Protein AF-A0AAV3JCA4-F1 (afdb_monomer)

Mean predicted aligned error: 8.43 Å

Sequence (257 aa):
MQAFAEGKIGINVGASAFLQAHPIVLEKFISKGPVFFEVLRYFLTLIEPQKVKETIDSFGNKLLYKIIIYEYGIYKQTEDERRSLRNTTSFLDLKLNAYWSSLSPKRICSFISYCLKEAKDPEFASQFLTVLPPEAVSDLRNLAGLNIEEEKELYLSLKDGIYELPIQSPGIYRHILKLFEDDPEIFLILSTMEELVLRKQQIIESSHVILEKYKSGKLNHQSLFGDLSILEPEITMEILGIFEEKGILGRSEKKPH

Structure (mmCIF, N/CA/C/O backbone):
data_AF-A0AAV3JCA4-F1
#
_entry.id   AF-A0AAV3JCA4-F1
#
loop_
_atom_site.group_PDB
_atom_site.id
_atom_site.type_symbol
_atom_site.label_atom_id
_atom_site.label_alt_id
_atom_site.label_comp_id
_atom_site.label_asym_id
_atom_site.label_entity_id
_atom_site.label_seq_id
_atom_site.pdbx_PDB_ins_code
_atom_site.Cartn_x
_atom_site.Cartn_y
_atom_site.Cartn_z
_atom_site.occupancy
_atom_site.B_iso_or_equiv
_atom_site.auth_seq_id
_atom_site.auth_comp_id
_atom_site.auth_asym_id
_atom_site.auth_atom_id
_atom_site.pdbx_PDB_model_num
ATOM 1 N N . MET A 1 1 ? -24.609 -7.627 17.368 1.00 76.31 1 MET A N 1
ATOM 2 C CA . MET A 1 1 ? -23.287 -7.307 17.958 1.00 76.31 1 MET A CA 1
ATOM 3 C C . MET A 1 1 ? -23.320 -7.054 19.462 1.00 76.31 1 MET A C 1
ATOM 5 O O . MET A 1 1 ? -22.568 -7.708 20.162 1.00 76.31 1 MET A O 1
ATOM 9 N N . GLN A 1 2 ? -24.183 -6.184 20.003 1.00 77.50 2 GLN A N 1
ATOM 10 C CA . GLN A 1 2 ? -24.220 -5.942 21.460 1.00 77.50 2 GLN A CA 1
ATOM 11 C C . GLN A 1 2 ? -24.518 -7.206 22.284 1.00 77.50 2 GLN A C 1
ATOM 13 O O . GLN A 1 2 ? -23.785 -7.512 23.213 1.00 77.50 2 GLN A O 1
ATOM 18 N N . ALA A 1 3 ? -25.491 -8.015 21.857 1.00 75.75 3 ALA A N 1
ATOM 19 C CA . ALA A 1 3 ? -25.748 -9.314 22.474 1.00 75.75 3 ALA A CA 1
ATOM 20 C C . ALA A 1 3 ? -24.545 -10.281 22.399 1.00 75.75 3 ALA A C 1
ATOM 22 O O . ALA A 1 3 ? -24.417 -11.140 23.258 1.00 75.75 3 ALA A O 1
ATOM 23 N N . PHE A 1 4 ? -23.657 -10.154 21.400 1.00 81.19 4 PHE A N 1
ATOM 24 C CA . PHE A 1 4 ? -22.445 -10.980 21.309 1.00 81.19 4 PHE A CA 1
ATOM 25 C C . PHE A 1 4 ? -21.399 -10.516 22.325 1.00 81.19 4 PHE A C 1
ATOM 27 O O . PHE A 1 4 ? -20.863 -11.336 23.058 1.00 81.19 4 PHE A O 1
ATOM 34 N N . ALA A 1 5 ? -21.179 -9.201 22.425 1.00 76.31 5 ALA A N 1
ATOM 35 C CA . ALA A 1 5 ? -20.295 -8.615 23.434 1.00 76.31 5 ALA A CA 1
ATOM 36 C C . ALA A 1 5 ? -20.742 -8.945 24.873 1.00 76.31 5 ALA A C 1
ATOM 38 O O . ALA A 1 5 ? -19.918 -9.058 25.770 1.00 76.31 5 ALA A O 1
ATOM 39 N N . GLU A 1 6 ? -22.047 -9.137 25.082 1.00 81.62 6 GLU A N 1
ATOM 40 C CA . GLU A 1 6 ? -22.642 -9.559 26.355 1.00 81.62 6 GLU A CA 1
ATOM 41 C C . GLU A 1 6 ? -22.690 -11.095 26.536 1.00 81.62 6 GLU A C 1
ATOM 43 O O . GLU A 1 6 ? -23.268 -11.571 27.511 1.00 81.62 6 GLU A O 1
ATOM 48 N N . GLY A 1 7 ? -22.141 -11.884 25.602 1.00 79.50 7 GLY A N 1
ATOM 49 C CA . GLY A 1 7 ? -22.096 -13.354 25.674 1.00 79.50 7 GLY A CA 1
ATOM 50 C C . GLY A 1 7 ? -23.432 -14.070 25.431 1.00 79.50 7 GLY A C 1
ATOM 51 O O . GLY A 1 7 ? -23.559 -15.257 25.714 1.00 79.50 7 GLY A O 1
ATOM 52 N N . LYS A 1 8 ? -24.446 -13.369 24.911 1.00 78.19 8 LYS A N 1
ATOM 53 C CA . LYS A 1 8 ? -25.827 -13.866 24.748 1.00 78.19 8 LYS A CA 1
ATOM 54 C C . LYS A 1 8 ? -26.103 -14.539 23.400 1.00 78.19 8 LYS A C 1
ATOM 56 O O . LYS A 1 8 ? -27.147 -15.164 23.245 1.00 78.19 8 LYS A O 1
ATOM 61 N N . ILE A 1 9 ? -25.219 -14.391 22.412 1.00 86.06 9 ILE A N 1
ATOM 62 C CA . ILE A 1 9 ? -25.340 -15.029 21.088 1.00 86.06 9 ILE A CA 1
ATOM 63 C C . ILE A 1 9 ? -24.005 -15.630 20.645 1.00 86.06 9 ILE A C 1
ATOM 65 O O . ILE A 1 9 ? -22.944 -15.167 21.055 1.00 86.06 9 ILE A O 1
ATOM 69 N N . GLY A 1 10 ? -24.066 -16.643 19.777 1.00 84.31 10 GLY A N 1
ATOM 70 C CA . GLY A 1 10 ? -22.884 -17.309 19.227 1.00 84.31 10 GLY A CA 1
ATOM 71 C C . GLY A 1 10 ? -22.145 -16.501 18.151 1.00 84.31 10 GLY A C 1
ATOM 72 O O . GLY A 1 10 ? -22.682 -15.554 17.570 1.00 84.31 10 GLY A O 1
ATOM 73 N N . ILE A 1 11 ? -20.917 -16.934 17.850 1.00 85.00 11 ILE A N 1
ATOM 74 C CA . ILE A 1 11 ? -19.974 -16.270 16.929 1.00 85.00 11 ILE A CA 1
ATOM 75 C C . ILE A 1 11 ? -20.577 -16.054 15.536 1.00 85.00 11 ILE A C 1
ATOM 77 O O . ILE A 1 11 ? -20.494 -14.948 15.015 1.00 85.00 11 ILE A O 1
ATOM 81 N N . ASN A 1 12 ? -21.256 -17.055 14.965 1.00 83.62 12 ASN A N 1
ATOM 82 C CA . ASN A 1 12 ? -21.843 -16.953 13.620 1.00 83.62 12 ASN A CA 1
ATOM 83 C C . ASN A 1 12 ? -22.888 -15.829 13.514 1.00 83.62 12 ASN A C 1
ATOM 85 O O . ASN A 1 12 ? -22.907 -15.078 12.539 1.00 83.62 12 ASN A O 1
ATOM 89 N N . VAL A 1 13 ? -23.727 -15.670 14.543 1.00 84.50 13 VAL A N 1
ATOM 90 C CA . VAL A 1 13 ? -24.739 -14.602 14.601 1.00 84.50 13 VAL A CA 1
ATOM 91 C C . VAL A 1 13 ? -24.066 -13.243 14.812 1.00 84.50 13 VAL A C 1
ATOM 93 O O . VAL A 1 13 ? -24.473 -12.244 14.220 1.00 84.50 13 VAL A O 1
ATOM 96 N N . GLY A 1 14 ? -23.004 -13.199 15.623 1.00 85.56 14 GLY A N 1
ATOM 97 C CA . GLY A 1 14 ? -22.178 -12.009 15.823 1.00 85.56 14 GLY A CA 1
ATOM 98 C C . GLY A 1 14 ? -21.511 -11.521 14.534 1.00 85.56 14 GLY A C 1
ATOM 99 O O . GLY A 1 14 ? -21.673 -10.354 14.179 1.00 85.56 14 GLY A O 1
ATOM 100 N N . ALA A 1 15 ? -20.840 -12.423 13.816 1.00 84.81 15 ALA A N 1
ATOM 101 C CA . ALA A 1 15 ? -20.127 -12.145 12.571 1.00 84.81 15 ALA A CA 1
ATOM 102 C C . ALA A 1 15 ? -21.079 -11.724 11.441 1.00 84.81 15 ALA A C 1
ATOM 104 O O . ALA A 1 15 ? -20.820 -10.742 10.749 1.00 84.81 15 ALA A O 1
ATOM 105 N N . SER A 1 16 ? -22.229 -12.393 11.299 1.00 85.62 16 SER A N 1
ATOM 106 C CA . SER A 1 16 ? -23.254 -11.980 10.329 1.00 85.62 16 SER A CA 1
ATOM 107 C C . SER A 1 16 ? -23.787 -10.578 10.630 1.00 85.62 16 SER A C 1
ATOM 109 O O . SER A 1 16 ? -23.972 -9.780 9.715 1.00 85.62 16 SER A O 1
ATOM 111 N N . ALA A 1 17 ? -24.017 -10.257 11.908 1.00 85.69 17 ALA A N 1
ATOM 112 C CA . ALA A 1 17 ? -24.470 -8.928 12.307 1.00 85.69 17 ALA A CA 1
ATOM 113 C C . ALA A 1 17 ? -23.400 -7.848 12.089 1.00 85.69 17 ALA A C 1
ATOM 115 O O . ALA A 1 17 ? -23.758 -6.696 11.876 1.00 85.69 17 ALA A O 1
ATOM 116 N N . PHE A 1 18 ? -22.114 -8.198 12.167 1.00 86.81 18 PHE A N 1
ATOM 117 C CA . PHE A 1 18 ? -21.009 -7.299 11.834 1.00 86.81 18 PHE A CA 1
ATOM 118 C C . PHE A 1 18 ? -20.990 -6.978 10.334 1.00 86.81 18 PHE A C 1
ATOM 120 O O . PHE A 1 18 ? -21.013 -5.806 9.973 1.00 86.81 18 PHE A O 1
ATOM 127 N N . LEU A 1 19 ? -21.044 -8.001 9.476 1.00 85.75 19 LEU A N 1
ATOM 128 C CA . LEU A 1 19 ? -21.002 -7.835 8.017 1.00 85.75 19 LEU A CA 1
ATOM 129 C C . LEU A 1 19 ? -22.185 -7.036 7.454 1.00 85.75 19 LEU A C 1
ATOM 131 O O . LEU A 1 19 ? -22.040 -6.335 6.462 1.00 85.75 19 LEU A O 1
ATOM 135 N N . GLN A 1 20 ? -23.353 -7.131 8.091 1.00 86.25 20 GLN A N 1
ATOM 136 C CA . GLN A 1 20 ? -24.572 -6.432 7.665 1.00 86.25 20 GLN A CA 1
ATOM 137 C C . GLN A 1 20 ? -24.753 -5.057 8.324 1.00 86.25 20 GLN A C 1
ATOM 139 O O . GLN A 1 20 ? -25.697 -4.335 7.997 1.00 86.25 20 GLN A O 1
ATOM 144 N N . ALA A 1 21 ? -23.918 -4.697 9.302 1.00 84.38 21 ALA A N 1
ATOM 145 C CA . ALA A 1 21 ? -24.106 -3.457 10.039 1.00 84.38 21 ALA A CA 1
ATOM 146 C C . ALA A 1 21 ? -23.695 -2.241 9.204 1.00 84.38 21 ALA A C 1
ATOM 148 O O . ALA A 1 21 ? -22.630 -2.196 8.598 1.00 84.38 21 ALA A O 1
ATOM 149 N N . HIS A 1 22 ? -24.527 -1.201 9.253 1.00 82.62 22 HIS A N 1
ATOM 150 C CA . HIS A 1 22 ? -24.188 0.089 8.668 1.00 82.62 22 HIS A CA 1
ATOM 151 C C . HIS A 1 22 ? -22.958 0.701 9.381 1.00 82.62 22 HIS A C 1
ATOM 153 O O . HIS A 1 22 ? -22.890 0.631 10.614 1.00 82.62 22 HIS A O 1
ATOM 159 N N . PRO A 1 23 ? -22.036 1.386 8.678 1.00 80.06 23 PRO A N 1
ATOM 160 C CA . PRO A 1 23 ? -20.807 1.953 9.260 1.00 80.06 23 PRO A CA 1
ATOM 161 C C . PRO A 1 23 ? -21.029 2.809 10.500 1.00 80.06 23 PRO A C 1
ATOM 163 O O . PRO A 1 23 ? -20.397 2.610 11.530 1.00 80.06 23 PRO A O 1
ATOM 166 N N . ILE A 1 24 ? -22.017 3.704 10.441 1.00 82.56 24 ILE A N 1
ATOM 167 C CA . ILE A 1 24 ? -22.406 4.564 11.570 1.00 82.56 24 ILE A CA 1
ATOM 168 C C . ILE A 1 24 ? -22.777 3.739 12.815 1.00 82.56 24 ILE A C 1
ATOM 170 O O . ILE A 1 24 ? -22.536 4.159 13.947 1.00 82.56 24 ILE A O 1
ATOM 174 N N . VAL A 1 25 ? -23.384 2.562 12.636 1.00 85.75 25 VAL A N 1
ATOM 175 C CA . VAL A 1 25 ? -23.735 1.666 13.747 1.00 85.75 25 VAL A CA 1
ATOM 176 C C . VAL A 1 25 ? -22.479 1.018 14.325 1.00 85.75 25 VAL A C 1
ATOM 178 O O . VAL A 1 25 ? -22.373 0.916 15.545 1.00 85.75 25 VAL A O 1
ATOM 181 N N . LEU A 1 26 ? -21.522 0.629 13.480 1.00 83.12 26 LEU A N 1
ATOM 182 C CA . LEU A 1 26 ? -20.228 0.078 13.897 1.00 83.12 26 LEU A CA 1
ATOM 183 C C . LEU A 1 26 ? -19.392 1.119 14.654 1.00 83.12 26 LEU A C 1
ATOM 185 O O . LEU A 1 26 ? -18.875 0.822 15.730 1.00 83.12 26 LEU A O 1
ATOM 189 N N . GLU A 1 27 ? -19.362 2.362 14.178 1.00 82.19 27 GLU A N 1
ATOM 190 C CA . GLU A 1 27 ? -18.706 3.486 14.856 1.00 82.19 27 GLU A CA 1
ATOM 191 C C . GLU A 1 27 ? -19.325 3.789 16.227 1.00 82.19 27 GLU A C 1
ATOM 193 O O . GLU A 1 27 ? -18.612 3.960 17.218 1.00 82.19 27 GLU A O 1
ATOM 198 N N . LYS A 1 28 ? -20.660 3.797 16.322 1.00 85.75 28 LYS A N 1
ATOM 199 C CA . LYS A 1 28 ? -21.363 3.945 17.609 1.00 85.75 28 LYS A CA 1
ATOM 200 C C . LYS A 1 28 ? -21.172 2.742 18.527 1.00 85.75 28 LYS A C 1
ATOM 202 O O . LYS A 1 28 ? -21.299 2.870 19.740 1.00 85.75 28 LYS A O 1
ATOM 207 N N . PHE A 1 29 ? -20.952 1.556 17.969 1.00 85.50 29 PHE A N 1
ATOM 208 C CA . PHE A 1 29 ? -20.777 0.329 18.737 1.00 85.50 29 PHE A CA 1
ATOM 209 C C . PHE A 1 29 ? -19.431 0.326 19.459 1.00 85.50 29 PHE A C 1
ATOM 211 O O . PHE A 1 29 ? -19.397 0.176 20.677 1.00 85.50 29 PHE A O 1
ATOM 218 N N . ILE A 1 30 ? -18.338 0.577 18.742 1.00 85.06 30 ILE A N 1
ATOM 219 C CA . ILE A 1 30 ? -16.992 0.637 19.332 1.00 85.06 30 ILE A CA 1
ATOM 220 C C . ILE A 1 30 ? -16.806 1.826 20.281 1.00 85.06 30 ILE A C 1
ATOM 222 O O . ILE A 1 30 ? -16.003 1.751 21.207 1.00 85.06 30 ILE A O 1
ATOM 226 N N . SER A 1 31 ? -17.554 2.923 20.099 1.00 84.06 31 SER A N 1
ATOM 227 C CA . SER A 1 31 ? -17.463 4.081 20.993 1.00 84.06 31 SER A CA 1
ATOM 228 C C . SER A 1 31 ? -18.019 3.798 22.391 1.00 84.06 31 SER A C 1
ATOM 230 O O . SER A 1 31 ? -17.826 4.610 23.290 1.00 84.06 31 SER A O 1
ATOM 232 N N . LYS A 1 32 ? -18.705 2.663 22.595 1.00 85.69 32 LYS A N 1
ATOM 233 C CA . LYS A 1 32 ? -19.229 2.246 23.905 1.00 85.69 32 LYS A CA 1
ATOM 234 C C . LYS A 1 32 ? -18.146 1.748 24.865 1.00 85.69 32 LYS A C 1
ATOM 236 O O . LYS A 1 32 ? -18.429 1.619 26.051 1.00 85.69 32 LYS A O 1
ATOM 241 N N . GLY A 1 33 ? -16.936 1.452 24.383 1.00 84.81 33 GLY A N 1
ATOM 242 C CA . GLY A 1 33 ? -15.810 1.061 25.234 1.00 84.81 33 GLY A CA 1
ATOM 243 C C . GLY A 1 33 ? -14.852 0.047 24.597 1.00 84.81 33 GLY A C 1
ATOM 244 O O . GLY A 1 33 ? -15.142 -0.499 23.531 1.00 84.81 33 GLY A O 1
ATOM 245 N N . PRO A 1 34 ? -13.725 -0.251 25.271 1.00 85.19 34 PRO A N 1
ATOM 246 C CA . PRO A 1 34 ? -12.640 -1.076 24.729 1.00 85.19 34 PRO A CA 1
ATOM 247 C C . PRO A 1 34 ? -13.076 -2.506 24.392 1.00 85.19 34 PRO A C 1
ATOM 249 O O . PRO A 1 34 ? -12.680 -3.037 23.363 1.00 85.19 34 PRO A O 1
ATOM 252 N N . VAL A 1 35 ? -13.971 -3.103 25.186 1.00 86.31 35 VAL A N 1
ATOM 253 C CA . VAL A 1 35 ? -14.509 -4.451 24.920 1.00 86.31 35 VAL A CA 1
ATOM 254 C C . VAL A 1 35 ? -15.210 -4.524 23.558 1.00 86.31 35 VAL A C 1
ATOM 256 O O . VAL A 1 35 ? -15.057 -5.495 22.825 1.00 86.31 35 VAL A O 1
ATOM 259 N N . PHE A 1 36 ? -15.957 -3.485 23.180 1.00 85.88 36 PHE A N 1
ATOM 260 C CA . PHE A 1 36 ? -16.673 -3.450 21.903 1.00 85.88 36 PHE A CA 1
ATOM 261 C C . PHE A 1 36 ? -15.727 -3.254 20.715 1.00 85.88 36 PHE A C 1
ATOM 263 O O . PHE A 1 36 ? -15.974 -3.784 19.633 1.00 85.88 36 PHE A O 1
ATOM 270 N N . PHE A 1 37 ? -14.634 -2.521 20.923 1.00 84.94 37 PHE A N 1
ATOM 271 C CA . PHE A 1 37 ? -13.565 -2.391 19.940 1.00 84.94 37 PHE A CA 1
ATOM 272 C C . PHE A 1 37 ? -12.836 -3.724 19.712 1.00 84.94 37 PHE A C 1
ATOM 274 O O . PHE A 1 37 ? -12.657 -4.126 18.565 1.00 84.94 37 PHE A O 1
ATOM 281 N N . GLU A 1 38 ? -12.523 -4.462 20.780 1.00 84.38 38 GLU A N 1
ATOM 282 C CA . GLU A 1 38 ? -11.931 -5.804 20.678 1.00 84.38 38 GLU A CA 1
ATOM 283 C C . GLU A 1 38 ? -12.850 -6.794 19.956 1.00 84.38 38 GLU A C 1
ATOM 285 O O . GLU A 1 38 ? -12.391 -7.570 19.123 1.00 84.38 38 GLU A O 1
ATOM 290 N N . VAL A 1 39 ? -14.165 -6.720 20.186 1.00 86.69 39 VAL A N 1
ATOM 291 C CA . VAL A 1 39 ? -15.145 -7.522 19.433 1.00 86.69 39 VAL A CA 1
ATOM 292 C C . VAL A 1 39 ? -15.096 -7.212 17.934 1.00 86.69 39 VAL A C 1
ATOM 294 O O . VAL A 1 39 ? -15.167 -8.131 17.120 1.00 86.69 39 VAL A O 1
ATOM 297 N N . LEU A 1 40 ? -14.967 -5.938 17.551 1.00 87.44 40 LEU A N 1
ATOM 298 C CA . LEU A 1 40 ? -14.843 -5.560 16.143 1.00 87.44 40 LEU A CA 1
ATOM 299 C C . LEU A 1 40 ? -13.554 -6.121 15.529 1.00 87.44 40 LEU A C 1
ATOM 301 O O . LEU A 1 40 ? -13.604 -6.730 14.462 1.00 87.44 40 LEU A O 1
ATOM 305 N N . ARG A 1 41 ? -12.420 -5.979 16.223 1.00 86.00 41 ARG A N 1
ATOM 306 C CA . ARG A 1 41 ? -11.131 -6.527 15.776 1.00 86.00 41 ARG A CA 1
ATOM 307 C C . ARG A 1 41 ? -11.177 -8.045 15.636 1.00 86.00 41 ARG A C 1
ATOM 309 O O . ARG A 1 41 ? -10.730 -8.581 14.630 1.00 86.00 41 ARG A O 1
ATOM 316 N N . TYR A 1 42 ? -11.799 -8.732 16.588 1.00 86.06 42 TYR A N 1
ATOM 317 C CA . TYR A 1 42 ? -11.989 -10.181 16.543 1.00 86.06 42 TYR A CA 1
ATOM 318 C C . TYR A 1 42 ? -12.766 -10.648 15.303 1.00 86.06 42 TYR A C 1
ATOM 320 O O . TYR A 1 42 ? -12.444 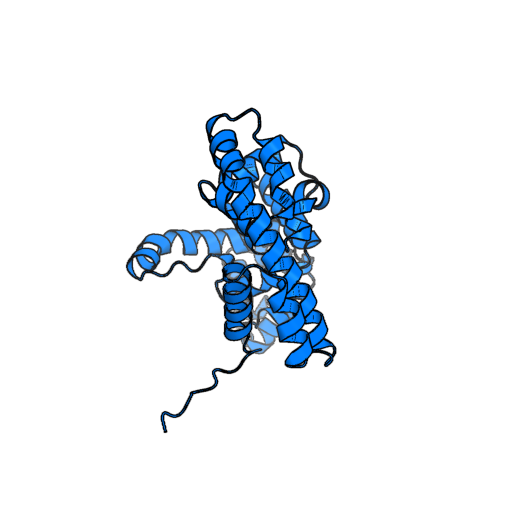-11.681 14.719 1.00 86.06 42 TYR A O 1
ATOM 328 N N . PHE A 1 43 ? -13.772 -9.893 14.852 1.00 87.38 43 PHE A N 1
ATOM 329 C CA . PHE A 1 43 ? -14.464 -10.237 13.608 1.00 87.38 43 PHE A CA 1
ATOM 330 C C . PHE A 1 43 ? -13.609 -9.988 12.366 1.00 87.38 43 PHE A C 1
ATOM 332 O O . PHE A 1 43 ? -13.646 -10.807 11.450 1.00 87.38 43 PHE A O 1
ATOM 339 N N . LEU A 1 44 ? -12.807 -8.920 12.345 1.00 83.38 44 LEU A N 1
ATOM 340 C CA . LEU A 1 44 ? -11.871 -8.665 11.246 1.00 83.38 44 LEU A CA 1
ATOM 341 C C . LEU A 1 44 ? -10.815 -9.767 11.111 1.00 83.38 44 LEU A C 1
ATOM 343 O O . LEU A 1 44 ? -10.429 -10.096 9.994 1.00 83.38 44 LEU A O 1
ATOM 347 N N . THR A 1 45 ? -10.386 -10.378 12.219 1.00 80.19 45 THR A N 1
ATOM 348 C CA . THR A 1 45 ? -9.388 -11.457 12.179 1.00 80.19 45 THR A CA 1
ATOM 349 C C . THR A 1 45 ? -9.962 -12.811 11.761 1.00 80.19 45 THR A C 1
ATOM 351 O O . THR A 1 45 ? -9.261 -13.612 11.142 1.00 80.19 45 THR A O 1
ATOM 354 N N . LEU A 1 46 ? -11.225 -13.091 12.097 1.00 83.31 46 LEU A N 1
ATOM 355 C CA . LEU A 1 46 ? -11.874 -14.369 11.792 1.00 83.31 46 LEU A CA 1
ATOM 356 C C . LEU A 1 46 ? -12.449 -14.450 10.380 1.00 83.31 46 LEU A C 1
ATOM 358 O O . LEU A 1 46 ? -12.511 -15.538 9.802 1.00 83.31 46 LEU A O 1
ATOM 362 N N . ILE A 1 47 ? -12.954 -13.336 9.857 1.00 83.00 47 ILE A N 1
ATOM 363 C CA . ILE A 1 47 ? -13.656 -13.318 8.577 1.00 83.00 47 ILE A CA 1
ATOM 364 C C . ILE A 1 47 ? -12.632 -13.218 7.443 1.00 83.00 47 ILE A C 1
ATOM 366 O O . ILE A 1 47 ? -11.644 -12.497 7.528 1.00 83.00 47 ILE A O 1
ATOM 370 N N . GLU A 1 48 ? -12.872 -13.947 6.352 1.00 80.69 48 GLU A N 1
ATOM 371 C CA . GLU A 1 48 ? -12.010 -13.883 5.172 1.00 80.69 48 GLU A CA 1
ATOM 372 C C . GLU A 1 48 ? -11.877 -12.437 4.649 1.00 80.69 48 GLU A C 1
ATOM 374 O O . GLU A 1 48 ? -12.899 -11.760 4.493 1.00 80.69 48 GLU A O 1
ATOM 379 N N . PRO A 1 49 ? -10.659 -11.981 4.289 1.00 78.19 49 PRO A N 1
ATOM 380 C CA . PRO A 1 49 ? -10.397 -10.610 3.838 1.00 78.19 49 PRO A CA 1
ATOM 381 C C . PRO A 1 49 ? -11.353 -10.098 2.749 1.00 78.19 49 PRO A C 1
ATOM 383 O O . PRO A 1 49 ? -11.798 -8.954 2.782 1.00 78.19 49 PRO A O 1
ATOM 386 N N . GLN A 1 50 ? -11.733 -10.963 1.804 1.00 77.75 50 GLN A N 1
ATOM 387 C CA . GLN A 1 50 ? -12.648 -10.598 0.718 1.00 77.75 50 GLN A CA 1
ATOM 388 C C . GLN A 1 50 ? -14.067 -10.276 1.208 1.00 77.75 50 GLN A C 1
ATOM 390 O O . GLN A 1 50 ? -14.737 -9.432 0.620 1.00 77.75 50 GLN A O 1
ATOM 395 N N . LYS A 1 51 ? -14.520 -10.913 2.294 1.00 81.50 51 LYS A N 1
ATOM 396 C CA . LYS A 1 51 ? -15.864 -10.717 2.858 1.00 81.50 51 LYS A CA 1
ATOM 397 C C . LYS A 1 51 ? -15.967 -9.446 3.698 1.00 81.50 51 LYS A C 1
ATOM 399 O O . LYS A 1 51 ? -17.060 -8.915 3.830 1.00 81.50 51 LYS A O 1
ATOM 404 N N . VAL A 1 52 ? -14.856 -8.948 4.247 1.00 81.31 52 VAL A N 1
ATOM 405 C CA . VAL A 1 52 ? -14.833 -7.694 5.028 1.00 81.31 52 VAL A CA 1
ATOM 406 C C . VAL A 1 52 ? -14.572 -6.455 4.176 1.00 81.31 52 VAL A C 1
ATOM 408 O O . VAL A 1 52 ? -14.724 -5.344 4.676 1.00 81.31 52 VAL A O 1
ATOM 411 N N . LYS A 1 53 ? -14.217 -6.621 2.895 1.00 81.50 53 LYS A N 1
ATOM 412 C CA . LYS A 1 53 ? -13.878 -5.524 1.979 1.00 81.50 53 LYS A CA 1
ATOM 413 C C . LYS A 1 53 ? -14.933 -4.416 1.966 1.00 81.50 53 LYS A C 1
ATOM 415 O O . LYS A 1 53 ? -14.586 -3.264 2.192 1.00 81.50 53 LYS A O 1
ATOM 420 N N . GLU A 1 54 ? -16.198 -4.754 1.718 1.00 79.94 54 GLU A N 1
ATOM 421 C CA . GLU A 1 54 ? -17.290 -3.770 1.633 1.00 79.94 54 GLU A CA 1
ATOM 422 C C . GLU A 1 54 ? -17.488 -3.032 2.962 1.00 79.94 54 GLU A C 1
ATOM 424 O O . GLU A 1 54 ? -17.638 -1.811 2.998 1.00 79.94 54 GLU A O 1
ATOM 429 N N . THR A 1 55 ? -17.405 -3.768 4.072 1.00 82.75 55 THR A N 1
ATOM 430 C CA . THR A 1 55 ? -17.481 -3.205 5.419 1.00 82.75 55 THR A CA 1
ATOM 431 C C . THR A 1 55 ? -16.331 -2.224 5.671 1.00 82.75 55 THR A C 1
ATOM 433 O O . THR A 1 55 ? -16.576 -1.098 6.093 1.00 82.75 55 THR A O 1
ATOM 436 N N . ILE A 1 56 ? -15.090 -2.594 5.345 1.00 83.88 56 ILE A N 1
ATOM 437 C CA . ILE A 1 56 ? -13.907 -1.733 5.495 1.00 83.88 56 ILE A CA 1
ATOM 438 C C . ILE A 1 56 ? -13.974 -0.497 4.592 1.00 83.88 56 ILE A C 1
ATOM 440 O O . ILE A 1 56 ? -13.676 0.608 5.048 1.00 83.88 56 ILE A O 1
ATOM 444 N N . ASP A 1 57 ? -14.391 -0.656 3.335 1.00 83.69 57 ASP A N 1
ATOM 445 C CA . ASP A 1 57 ? -14.500 0.447 2.370 1.00 83.69 57 ASP A CA 1
ATOM 446 C C . ASP A 1 57 ? -15.457 1.533 2.882 1.00 83.69 57 ASP A C 1
ATOM 448 O O . ASP A 1 57 ? -15.214 2.730 2.730 1.00 83.69 57 ASP A O 1
ATOM 452 N N . SER A 1 58 ? -16.494 1.101 3.599 1.00 82.38 58 SER A N 1
ATOM 453 C CA . SER A 1 58 ? -17.528 1.957 4.167 1.00 82.38 58 SER A CA 1
ATOM 454 C C . SER A 1 58 ? -17.170 2.621 5.512 1.00 82.38 58 SER A C 1
ATOM 456 O O . SER A 1 58 ? -17.896 3.507 5.966 1.00 82.38 58 SER A O 1
ATOM 458 N N . PHE A 1 59 ? -16.060 2.247 6.163 1.00 86.31 59 PHE A N 1
ATOM 459 C CA . PHE A 1 59 ? -15.630 2.866 7.428 1.00 86.31 59 PHE A CA 1
ATOM 460 C C . PHE A 1 59 ? -15.034 4.255 7.217 1.00 86.31 59 PHE A C 1
ATOM 462 O O . PHE A 1 59 ? -14.314 4.491 6.248 1.00 86.31 59 PHE A O 1
ATOM 469 N N . GLY A 1 60 ? -15.241 5.165 8.174 1.00 87.88 60 GLY A N 1
ATOM 470 C CA . GLY A 1 60 ? -14.516 6.433 8.205 1.00 87.88 60 GLY A CA 1
ATOM 471 C C . GLY A 1 60 ? -13.013 6.235 8.445 1.00 87.88 60 GLY A C 1
ATOM 472 O O . GLY A 1 60 ? -12.599 5.332 9.175 1.00 87.88 60 GLY A O 1
ATOM 473 N N . ASN A 1 61 ? -12.175 7.118 7.884 1.00 92.50 61 ASN A N 1
ATOM 474 C CA . ASN A 1 61 ? -10.711 7.050 8.044 1.00 92.50 61 ASN A CA 1
ATOM 475 C C . ASN A 1 61 ? -10.270 7.041 9.509 1.00 92.50 61 ASN A C 1
ATOM 477 O O . ASN A 1 61 ? -9.395 6.271 9.889 1.00 92.50 61 ASN A O 1
ATOM 481 N N . LYS A 1 62 ? -10.940 7.828 10.353 1.00 90.00 62 LYS A N 1
ATOM 482 C CA . LYS A 1 62 ? -10.690 7.865 11.795 1.00 90.00 62 LYS A CA 1
ATOM 483 C C . LYS A 1 62 ? -10.907 6.521 12.481 1.00 90.00 62 LYS A C 1
ATOM 485 O O . LYS A 1 62 ? -10.159 6.176 13.395 1.00 90.00 62 LYS A O 1
ATOM 490 N N . LEU A 1 63 ? -11.934 5.777 12.073 1.00 86.56 63 LEU A N 1
ATOM 491 C CA . LEU A 1 63 ? -12.181 4.437 12.588 1.00 86.56 63 LEU A CA 1
ATOM 492 C C . LEU A 1 63 ? -11.104 3.477 12.082 1.00 86.56 63 LEU A C 1
ATOM 494 O O . LEU A 1 63 ? -10.443 2.838 12.899 1.00 86.56 63 LEU A O 1
ATOM 498 N N . LEU 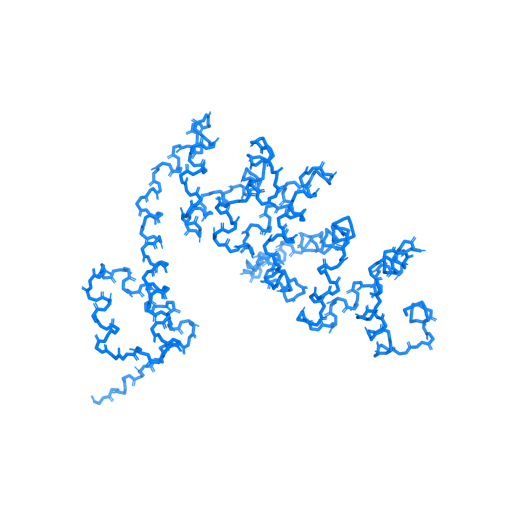A 1 64 ? -10.883 3.428 10.767 1.00 89.75 64 LEU A N 1
ATOM 499 C CA . LEU A 1 64 ? -9.854 2.560 10.193 1.00 89.75 64 LEU A CA 1
ATOM 500 C C . LEU A 1 64 ? -8.503 2.777 10.860 1.00 89.75 64 LEU A C 1
ATOM 502 O O . LEU A 1 64 ? -7.898 1.804 11.292 1.00 89.75 64 LEU A O 1
ATOM 506 N N . TYR A 1 65 ? -8.101 4.034 11.051 1.00 92.00 65 TYR A N 1
ATOM 507 C CA . TYR A 1 65 ? -6.849 4.391 11.705 1.00 92.00 65 TYR A CA 1
ATOM 508 C C . TYR A 1 65 ? -6.759 3.799 13.108 1.00 92.00 65 TYR A C 1
ATOM 510 O O . TYR A 1 65 ? -5.777 3.146 13.427 1.00 92.00 65 TYR A O 1
ATOM 518 N N . LYS A 1 66 ? -7.807 3.945 13.929 1.00 88.00 66 LYS A N 1
ATOM 519 C CA . LYS A 1 66 ? -7.834 3.368 15.283 1.00 88.00 66 LYS A CA 1
ATOM 520 C C . LYS A 1 66 ? -7.672 1.852 15.290 1.00 88.00 66 LYS A C 1
ATOM 522 O O . LYS A 1 66 ? -6.993 1.3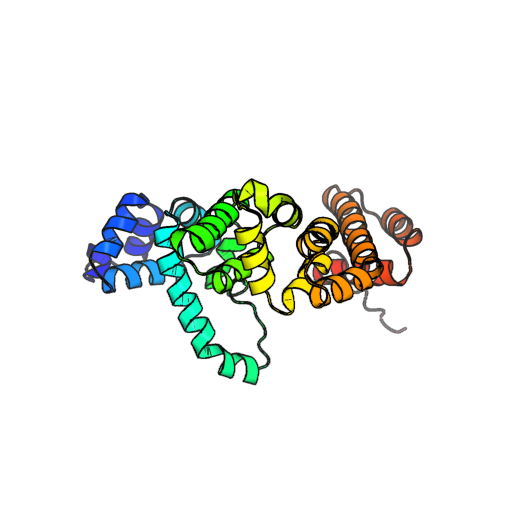37 16.171 1.00 88.00 66 LYS A O 1
ATOM 527 N N . ILE A 1 67 ? -8.316 1.154 14.353 1.00 86.56 67 ILE A N 1
ATOM 528 C CA . ILE A 1 67 ? -8.213 -0.307 14.224 1.00 86.56 67 ILE A CA 1
ATOM 529 C C . ILE A 1 67 ? -6.773 -0.680 13.903 1.00 86.56 67 ILE A C 1
ATOM 531 O O . ILE A 1 67 ? -6.147 -1.452 14.628 1.00 86.56 67 ILE A O 1
ATOM 535 N N . ILE A 1 68 ? -6.245 -0.087 12.839 1.00 89.75 68 ILE A N 1
ATOM 536 C CA . ILE A 1 68 ? -5.011 -0.568 12.249 1.00 89.75 68 ILE A CA 1
ATOM 537 C C . ILE A 1 68 ? -3.764 -0.086 12.982 1.00 89.75 68 ILE A C 1
ATOM 539 O O . ILE A 1 68 ? -2.781 -0.814 13.034 1.00 89.75 68 ILE A O 1
ATOM 543 N N . ILE A 1 69 ? -3.797 1.092 13.613 1.00 90.44 69 ILE A N 1
ATOM 544 C CA . ILE A 1 69 ? -2.652 1.592 14.381 1.00 90.44 69 ILE A CA 1
ATOM 545 C C . ILE A 1 69 ? -2.380 0.711 15.601 1.00 90.44 69 ILE A C 1
ATOM 547 O O . ILE A 1 69 ? -1.234 0.513 15.994 1.00 90.44 69 ILE A O 1
ATOM 551 N N . TYR A 1 70 ? -3.431 0.126 16.179 1.00 85.25 70 TYR A N 1
ATOM 552 C CA . TYR A 1 70 ? -3.287 -0.830 17.266 1.00 85.25 70 TYR A CA 1
ATOM 553 C C . TYR A 1 70 ? -2.595 -2.112 16.780 1.00 85.25 70 TYR A C 1
ATOM 555 O O . TYR A 1 70 ? -1.675 -2.616 17.423 1.00 85.25 70 TYR A O 1
ATOM 563 N N . GLU A 1 71 ? -3.004 -2.624 15.619 1.00 85.88 71 GLU A N 1
ATOM 564 C CA . GLU A 1 71 ? -2.389 -3.802 14.996 1.00 85.88 71 GLU A CA 1
ATOM 565 C C . GLU A 1 71 ? -0.944 -3.532 14.578 1.00 85.88 71 GLU A C 1
ATOM 567 O O . GLU A 1 71 ? -0.074 -4.378 14.784 1.00 85.88 71 GLU A O 1
ATOM 572 N N . TYR A 1 72 ? -0.667 -2.329 14.081 1.00 88.94 72 TYR A N 1
ATOM 573 C CA . TYR A 1 72 ? 0.681 -1.870 13.784 1.00 88.94 72 TYR A CA 1
ATOM 574 C C . TYR A 1 72 ? 1.547 -1.770 15.043 1.00 88.94 72 TYR A C 1
ATOM 576 O O . TYR A 1 72 ? 2.717 -2.144 15.019 1.00 88.94 72 TYR A O 1
ATOM 584 N N . GLY A 1 73 ? 0.974 -1.348 16.173 1.00 86.81 73 GLY A N 1
ATOM 585 C CA . GLY A 1 73 ? 1.646 -1.359 17.472 1.00 86.81 73 GLY A CA 1
ATOM 586 C C . GLY A 1 73 ? 2.066 -2.766 17.906 1.00 86.81 73 GLY A C 1
ATOM 587 O O . GLY A 1 73 ? 3.218 -2.969 18.285 1.00 86.81 73 GLY A O 1
ATOM 588 N N . ILE A 1 74 ? 1.172 -3.755 17.785 1.00 84.44 74 ILE A N 1
ATOM 589 C CA . ILE A 1 74 ? 1.503 -5.171 18.048 1.00 84.44 74 ILE A CA 1
ATOM 590 C C . ILE A 1 74 ? 2.584 -5.661 17.084 1.00 84.44 74 ILE A C 1
ATOM 592 O O . ILE A 1 74 ? 3.525 -6.350 17.488 1.00 84.44 74 ILE A O 1
ATOM 596 N N . TYR A 1 75 ? 2.460 -5.302 15.806 1.00 85.94 75 TYR A N 1
ATOM 597 C CA . TYR A 1 75 ? 3.458 -5.630 14.804 1.00 85.94 75 TYR A CA 1
ATOM 598 C C . TYR A 1 75 ? 4.825 -5.072 15.216 1.00 85.94 75 TYR A C 1
ATOM 600 O O . TYR A 1 75 ? 5.768 -5.850 15.316 1.00 85.94 75 TYR A O 1
ATOM 608 N N . LYS A 1 76 ? 4.946 -3.785 15.555 1.00 85.38 76 LYS A N 1
ATOM 609 C CA . LYS A 1 76 ? 6.208 -3.181 16.018 1.00 85.38 76 LYS A CA 1
ATOM 610 C C . LYS A 1 76 ? 6.775 -3.866 17.270 1.00 85.38 76 LYS A C 1
ATOM 612 O O . LYS A 1 76 ? 7.964 -4.144 17.320 1.00 85.38 76 LYS A O 1
ATOM 617 N N . GLN A 1 77 ? 5.941 -4.218 18.250 1.00 85.69 77 GLN A N 1
ATOM 618 C CA . GLN A 1 77 ? 6.396 -4.889 19.483 1.00 85.69 77 GLN A CA 1
ATOM 619 C C . GLN A 1 77 ? 7.015 -6.274 19.250 1.00 85.69 77 GLN A C 1
ATOM 621 O O . GLN A 1 77 ? 7.832 -6.725 20.043 1.00 85.69 77 GLN A O 1
ATOM 626 N N . THR A 1 78 ? 6.634 -6.942 18.164 1.00 82.75 78 THR A N 1
ATOM 627 C CA . THR A 1 78 ? 7.122 -8.281 17.797 1.00 82.75 78 THR A CA 1
ATOM 628 C C . THR A 1 78 ? 8.219 -8.229 16.725 1.00 82.75 78 THR A C 1
ATOM 630 O O . THR A 1 78 ? 8.575 -9.253 16.141 1.00 82.75 78 THR A O 1
ATOM 633 N N . GLU A 1 79 ? 8.759 -7.042 16.428 1.00 79.38 79 GLU A N 1
ATOM 634 C CA . GLU A 1 79 ? 9.746 -6.847 15.363 1.00 79.38 79 GLU A CA 1
ATOM 635 C C . GLU A 1 79 ? 11.071 -7.566 15.639 1.00 79.38 79 GLU A C 1
ATOM 637 O O . GLU A 1 79 ? 11.576 -8.249 14.749 1.00 79.38 79 GLU A O 1
ATOM 642 N N . ASP A 1 80 ? 11.599 -7.481 16.861 1.00 73.75 80 ASP A N 1
ATOM 643 C CA . ASP A 1 80 ? 12.864 -8.131 17.232 1.00 73.75 80 ASP A CA 1
ATOM 644 C C . ASP A 1 80 ? 12.776 -9.658 17.108 1.00 73.75 80 ASP A C 1
ATOM 646 O O . ASP A 1 80 ? 13.669 -10.307 16.556 1.00 73.75 80 ASP A O 1
ATOM 650 N N . GLU A 1 81 ? 11.650 -10.234 17.537 1.00 75.38 81 GLU A N 1
ATOM 651 C CA . GLU A 1 81 ? 11.362 -11.660 17.379 1.00 75.38 81 GLU A CA 1
ATOM 652 C C . GLU A 1 81 ? 11.293 -12.046 15.896 1.00 75.38 81 GLU A C 1
ATOM 654 O O . GLU A 1 81 ? 11.937 -13.011 15.476 1.00 75.38 81 GLU A O 1
ATOM 659 N N . ARG A 1 82 ? 10.591 -11.265 15.062 1.00 80.12 82 ARG A N 1
ATOM 660 C CA . ARG A 1 82 ? 10.522 -11.519 13.612 1.00 80.12 82 ARG A CA 1
ATOM 661 C C . ARG A 1 82 ? 11.887 -11.415 12.938 1.00 80.12 82 ARG A C 1
ATOM 663 O O . ARG A 1 82 ? 12.228 -12.293 12.144 1.00 80.12 82 ARG A O 1
ATOM 670 N N . ARG A 1 83 ? 12.691 -10.404 13.281 1.00 75.12 83 ARG A N 1
ATOM 671 C CA . ARG A 1 83 ? 14.060 -10.241 12.764 1.00 75.12 83 ARG A CA 1
ATOM 672 C C . ARG A 1 83 ? 14.938 -11.432 13.145 1.00 75.12 83 ARG A C 1
ATOM 674 O O . ARG A 1 83 ? 15.649 -11.952 12.287 1.00 75.12 83 ARG A O 1
ATOM 681 N N . SER A 1 84 ? 14.834 -11.923 14.383 1.00 73.38 84 SER A N 1
ATOM 682 C CA . SER A 1 84 ? 15.567 -13.116 14.837 1.00 73.38 84 SER A CA 1
ATOM 683 C C . SER A 1 84 ? 15.210 -14.377 14.035 1.00 73.38 84 SER A C 1
ATOM 685 O O . SER A 1 84 ? 16.076 -15.199 13.738 1.00 73.38 84 SER A O 1
ATOM 687 N N . LEU A 1 85 ? 13.952 -14.480 13.596 1.00 75.88 85 LEU A N 1
ATOM 688 C CA . LEU A 1 85 ? 13.432 -15.566 12.762 1.00 75.88 85 LEU A CA 1
ATOM 689 C C . LEU A 1 85 ? 13.672 -15.348 11.258 1.00 75.88 85 LEU A C 1
ATOM 691 O O . LEU A 1 85 ? 13.188 -16.139 10.449 1.00 75.88 85 LEU A O 1
ATOM 695 N N . ARG A 1 86 ? 14.397 -14.287 10.867 1.00 72.38 86 ARG A N 1
ATOM 696 C CA . ARG A 1 86 ? 14.577 -13.845 9.469 1.00 72.38 86 ARG A CA 1
ATOM 697 C C . ARG A 1 86 ? 13.253 -13.639 8.725 1.00 72.38 86 ARG A C 1
ATOM 699 O O . ARG A 1 86 ? 13.190 -13.783 7.508 1.00 72.38 86 ARG A O 1
ATOM 706 N N . ASN A 1 87 ? 12.191 -13.310 9.454 1.00 70.19 87 ASN A N 1
ATOM 707 C CA . ASN A 1 87 ? 10.894 -13.006 8.880 1.00 70.19 87 ASN A CA 1
ATOM 708 C C . ASN A 1 87 ? 10.821 -11.507 8.559 1.00 70.19 87 ASN A C 1
ATOM 710 O O . ASN A 1 87 ? 10.690 -10.679 9.459 1.00 70.19 87 ASN A O 1
ATOM 714 N N . THR A 1 88 ? 10.902 -11.176 7.272 1.00 67.56 88 THR A N 1
ATOM 715 C CA . THR A 1 88 ? 10.856 -9.804 6.741 1.00 67.56 88 THR A CA 1
ATOM 716 C C . THR A 1 88 ? 9.494 -9.444 6.145 1.00 67.56 88 THR A C 1
ATOM 718 O O . THR A 1 88 ? 9.399 -8.495 5.374 1.00 67.56 88 THR A O 1
ATOM 721 N N . THR A 1 89 ? 8.443 -10.211 6.460 1.00 74.94 89 THR A N 1
ATOM 722 C CA . THR A 1 89 ? 7.085 -9.957 5.949 1.00 74.94 89 THR A CA 1
ATOM 723 C C . THR A 1 89 ? 6.640 -8.553 6.347 1.00 74.94 89 THR A C 1
ATOM 725 O O . THR A 1 89 ? 6.667 -8.229 7.537 1.00 74.94 89 THR A O 1
ATOM 728 N N . SER A 1 90 ? 6.228 -7.733 5.376 1.00 80.50 90 SER A N 1
ATOM 729 C CA . SER A 1 90 ? 5.769 -6.372 5.652 1.00 80.50 90 SER A CA 1
ATOM 730 C C . SER A 1 90 ? 4.457 -6.382 6.442 1.00 80.50 90 SER A C 1
ATOM 732 O O . SER A 1 90 ? 3.714 -7.368 6.450 1.00 80.50 90 SER A O 1
ATOM 734 N N . PHE A 1 91 ? 4.138 -5.272 7.113 1.00 85.81 91 PHE A N 1
ATOM 735 C CA . PHE A 1 91 ? 2.909 -5.172 7.901 1.00 85.81 91 PHE A CA 1
ATOM 736 C C . PHE A 1 91 ? 1.653 -5.455 7.061 1.00 85.81 91 PHE A C 1
ATOM 738 O O . PHE A 1 91 ? 0.746 -6.148 7.525 1.00 85.81 91 PHE A O 1
ATOM 745 N N . LEU A 1 92 ? 1.601 -4.956 5.824 1.00 86.88 92 LEU A N 1
ATOM 746 C CA . LEU A 1 92 ? 0.435 -5.114 4.953 1.00 86.88 92 LEU A CA 1
ATOM 747 C C . LEU A 1 92 ? 0.358 -6.487 4.271 1.00 86.88 92 LEU A C 1
ATOM 749 O O . LEU A 1 92 ? -0.733 -6.885 3.864 1.00 86.88 92 LEU A O 1
ATOM 753 N N . ASP A 1 93 ? 1.458 -7.244 4.242 1.00 82.06 93 ASP A N 1
ATOM 754 C CA . ASP A 1 93 ? 1.487 -8.625 3.735 1.00 82.06 93 ASP A CA 1
ATOM 755 C C . ASP A 1 93 ? 0.962 -9.651 4.751 1.00 82.06 93 ASP A C 1
ATOM 757 O O . ASP A 1 93 ? 0.726 -10.818 4.420 1.00 82.06 93 ASP A O 1
ATOM 761 N N . LEU A 1 94 ? 0.748 -9.247 6.008 1.00 82.25 94 LEU A N 1
ATOM 762 C CA . LEU A 1 94 ? 0.120 -10.116 6.995 1.00 82.25 94 LEU A CA 1
ATOM 763 C C . LEU A 1 94 ? -1.289 -10.498 6.530 1.00 82.25 94 LEU A C 1
ATOM 765 O O . LEU A 1 94 ? -2.073 -9.653 6.107 1.00 82.25 94 LEU A O 1
ATOM 769 N N . LYS A 1 95 ? -1.664 -11.771 6.704 1.00 79.00 95 LYS A N 1
ATOM 770 C CA . LYS A 1 95 ? -2.991 -12.292 6.317 1.00 79.00 95 LYS A CA 1
ATOM 771 C C . LYS A 1 95 ? -4.157 -11.441 6.845 1.00 79.00 95 LYS A C 1
ATOM 773 O O . LYS A 1 95 ? -5.168 -11.300 6.165 1.00 79.00 95 LYS A O 1
ATOM 778 N N . LEU A 1 96 ? -3.998 -10.887 8.046 1.00 76.81 96 LEU A N 1
ATOM 779 C CA . LEU A 1 96 ? -4.972 -10.015 8.707 1.00 76.81 96 LEU A CA 1
ATOM 780 C C . LEU A 1 96 ? -5.187 -8.690 7.954 1.00 76.81 96 LEU A C 1
ATOM 782 O O . LEU A 1 96 ? -6.287 -8.154 7.978 1.00 76.81 96 LEU A O 1
ATOM 786 N N . ASN A 1 97 ? -4.170 -8.222 7.228 1.00 84.06 97 ASN A N 1
ATOM 787 C CA . ASN A 1 97 ? -4.149 -6.965 6.479 1.00 84.06 97 ASN A CA 1
ATOM 788 C C . ASN A 1 97 ? -4.307 -7.153 4.965 1.00 84.06 97 ASN A C 1
ATOM 790 O O . ASN A 1 97 ? -4.433 -6.174 4.232 1.00 84.06 97 ASN A O 1
ATOM 794 N N . ALA A 1 98 ? -4.380 -8.395 4.482 1.00 81.94 98 ALA A N 1
ATOM 795 C CA . ALA A 1 98 ? -4.453 -8.700 3.055 1.00 81.94 98 ALA A CA 1
ATOM 796 C C . ALA A 1 98 ? -5.638 -8.026 2.331 1.00 81.94 98 ALA A C 1
ATOM 798 O O . ALA A 1 98 ? -5.601 -7.863 1.110 1.00 81.94 98 ALA A O 1
ATOM 799 N N . TYR A 1 99 ? -6.680 -7.594 3.057 1.00 83.81 99 TYR A N 1
ATOM 800 C CA . TYR A 1 99 ? -7.810 -6.865 2.477 1.00 83.81 99 TYR A CA 1
ATOM 801 C C . TYR A 1 99 ? -7.404 -5.509 1.874 1.00 83.81 99 TYR A C 1
ATOM 803 O O . TYR A 1 99 ? -8.084 -5.057 0.953 1.00 83.81 99 TYR A O 1
ATOM 811 N N . TRP A 1 100 ? -6.310 -4.878 2.322 1.00 88.06 100 TRP A N 1
ATOM 812 C CA . TRP A 1 100 ? -5.854 -3.580 1.799 1.00 88.06 100 TRP A CA 1
ATOM 813 C C . TRP A 1 100 ? -5.539 -3.623 0.311 1.00 88.06 100 TRP A C 1
ATOM 815 O O . TRP A 1 100 ? -5.973 -2.737 -0.418 1.00 88.06 100 TRP A O 1
ATOM 825 N N . SER A 1 101 ? -4.904 -4.704 -0.149 1.00 83.81 101 SER A N 1
ATOM 826 C CA . SER A 1 101 ? -4.619 -4.933 -1.574 1.00 83.81 101 SER A CA 1
ATOM 827 C C . SER A 1 101 ? -5.882 -5.000 -2.447 1.00 83.81 101 SER A C 1
ATOM 829 O O . SER A 1 101 ? -5.823 -4.828 -3.661 1.00 83.81 101 SER A O 1
ATOM 831 N N . SER A 1 102 ? -7.045 -5.247 -1.836 1.00 83.88 102 SER A N 1
ATOM 832 C CA . SER A 1 102 ? -8.327 -5.360 -2.531 1.00 83.88 102 SER A CA 1
ATOM 833 C C . SER A 1 102 ? -9.148 -4.067 -2.535 1.00 83.88 102 SER A C 1
ATOM 835 O O . SER A 1 102 ? -10.168 -4.007 -3.235 1.00 83.88 102 SER A O 1
ATOM 837 N N . LEU A 1 103 ? -8.756 -3.053 -1.754 1.00 89.06 103 LEU A N 1
ATOM 838 C CA . LEU A 1 103 ? -9.445 -1.764 -1.694 1.00 89.06 103 LEU A CA 1
ATOM 839 C C . LEU A 1 103 ? -9.161 -0.930 -2.945 1.00 89.06 103 LEU A C 1
ATOM 841 O O . LEU A 1 103 ? -8.176 -1.129 -3.650 1.00 89.06 103 LEU A O 1
ATOM 845 N N . SER A 1 104 ? -10.048 0.023 -3.236 1.00 90.25 104 SER A N 1
ATOM 846 C CA . SER A 1 104 ? -9.812 0.929 -4.359 1.00 90.25 104 SER A CA 1
ATOM 847 C C . SER A 1 104 ? -8.620 1.856 -4.068 1.00 90.25 104 SER A C 1
ATOM 849 O O . SER A 1 104 ? -8.473 2.306 -2.927 1.00 90.25 104 SER A O 1
ATOM 851 N N . PRO A 1 105 ? -7.815 2.242 -5.078 1.00 91.88 105 PRO A N 1
ATOM 852 C CA . PRO A 1 105 ? -6.717 3.188 -4.870 1.00 91.88 105 PRO A CA 1
ATOM 853 C C . PRO A 1 105 ? -7.187 4.504 -4.244 1.00 91.88 105 PRO A C 1
ATOM 855 O O . PRO A 1 105 ? -6.557 5.021 -3.331 1.00 91.88 105 PRO A O 1
ATOM 858 N N . LYS A 1 106 ? -8.372 4.994 -4.637 1.00 91.75 106 LYS A N 1
ATOM 859 C CA . LYS A 1 106 ? -9.001 6.181 -4.034 1.00 91.75 106 LYS A CA 1
ATOM 860 C C . LYS A 1 106 ? -9.240 6.021 -2.530 1.00 91.75 106 LYS A C 1
ATOM 862 O O . LYS A 1 106 ? -9.031 6.973 -1.778 1.00 91.75 106 LYS A O 1
ATOM 867 N N . ARG A 1 107 ? -9.665 4.835 -2.077 1.00 92.62 107 ARG A N 1
ATOM 868 C CA . ARG A 1 107 ? -9.887 4.549 -0.652 1.00 92.62 107 ARG A CA 1
ATOM 869 C C . ARG A 1 107 ? -8.578 4.587 0.127 1.00 92.62 107 ARG A C 1
ATOM 871 O O . ARG A 1 107 ? -8.554 5.190 1.200 1.00 92.62 107 ARG A O 1
ATOM 878 N N . ILE A 1 108 ? -7.522 3.984 -0.418 1.00 94.38 108 ILE A N 1
ATOM 879 C CA . ILE A 1 108 ? -6.184 3.958 0.188 1.00 94.38 108 ILE A CA 1
ATOM 880 C C . ILE A 1 108 ? -5.598 5.376 0.230 1.00 94.38 108 ILE A C 1
ATOM 882 O O . ILE A 1 108 ? -5.195 5.831 1.294 1.00 94.38 108 ILE A O 1
ATOM 886 N N . CYS A 1 109 ? -5.660 6.132 -0.870 1.00 94.94 109 CYS A N 1
ATOM 887 C CA . CYS A 1 109 ? -5.201 7.525 -0.925 1.00 94.94 109 CYS A CA 1
ATOM 888 C C . CYS A 1 109 ? -5.959 8.436 0.055 1.00 94.94 109 CYS A C 1
ATOM 890 O O . CYS A 1 109 ? -5.351 9.264 0.731 1.00 94.94 109 CYS A O 1
ATOM 892 N N . SER A 1 110 ? -7.279 8.257 0.194 1.00 95.38 110 SER A N 1
ATOM 893 C CA . SER A 1 110 ? -8.068 8.972 1.208 1.00 95.38 110 SER A CA 1
ATOM 894 C C . SER A 1 110 ? -7.591 8.656 2.628 1.00 95.38 110 SER A C 1
ATOM 896 O O . SER A 1 110 ? -7.521 9.553 3.470 1.00 95.38 110 SER A O 1
ATOM 898 N N . PHE A 1 111 ? -7.242 7.396 2.894 1.00 95.75 111 PHE A N 1
ATOM 899 C CA . PHE A 1 111 ? -6.707 6.974 4.182 1.00 95.75 111 PHE A CA 1
ATOM 900 C C . PHE A 1 111 ? -5.314 7.564 4.453 1.00 95.75 111 PHE A C 1
ATOM 902 O O . PHE A 1 111 ? -5.116 8.157 5.510 1.00 95.75 111 PHE A O 1
ATOM 909 N N . ILE A 1 112 ? -4.399 7.513 3.478 1.00 96.56 112 ILE A N 1
ATOM 910 C CA . ILE A 1 112 ? -3.074 8.159 3.548 1.00 96.56 112 ILE A CA 1
ATOM 911 C C . ILE A 1 112 ? -3.223 9.653 3.853 1.00 96.56 112 ILE A C 1
ATOM 913 O O . ILE A 1 112 ? -2.593 10.165 4.778 1.00 96.56 112 ILE A O 1
ATOM 917 N N . SER A 1 113 ? -4.116 10.349 3.140 1.00 96.62 113 SER A N 1
ATOM 918 C CA . SER A 1 113 ? -4.369 11.770 3.387 1.00 96.62 113 SER A CA 1
ATOM 919 C C . SER A 1 113 ? -4.846 12.034 4.814 1.00 96.62 113 SER A C 1
ATOM 921 O O . SER A 1 113 ? -4.472 13.056 5.384 1.00 96.62 113 SER A O 1
ATOM 923 N N . TYR A 1 114 ? -5.678 11.165 5.390 1.00 96.88 114 TYR A N 1
ATOM 924 C CA . TYR A 1 114 ? -6.097 11.301 6.784 1.00 96.88 114 TYR A CA 1
ATOM 925 C C . TYR A 1 114 ? -4.917 11.102 7.746 1.00 96.88 114 TYR A C 1
ATOM 927 O O . TYR A 1 114 ? -4.762 11.888 8.684 1.00 96.88 114 TYR A O 1
ATOM 935 N N . CYS A 1 115 ? -4.066 10.099 7.502 1.00 97.19 115 CYS A N 1
ATOM 936 C CA . CYS A 1 115 ? -2.890 9.832 8.331 1.00 97.19 115 CYS A CA 1
ATOM 937 C C . CYS A 1 115 ? -1.937 11.037 8.383 1.00 97.19 115 CYS A C 1
ATOM 939 O O . CYS A 1 115 ? -1.482 11.407 9.462 1.00 97.19 115 CYS A O 1
ATOM 941 N N . LEU A 1 116 ? -1.712 11.707 7.250 1.00 96.06 116 LEU A N 1
ATOM 942 C CA . LEU A 1 116 ? -0.848 12.892 7.162 1.00 96.06 116 LEU A CA 1
ATOM 943 C C . LEU A 1 116 ? -1.505 14.160 7.732 1.00 96.06 116 LEU A C 1
ATOM 945 O O . LEU A 1 116 ? -0.910 14.913 8.509 1.00 96.06 116 LEU A O 1
ATOM 949 N N . LYS A 1 117 ? -2.760 14.427 7.359 1.00 94.75 117 LYS A N 1
ATOM 950 C CA . LYS A 1 117 ? -3.404 15.715 7.662 1.00 94.75 117 LYS A CA 1
ATOM 951 C C . LYS A 1 117 ? -3.984 15.779 9.061 1.00 94.75 117 LYS A C 1
ATOM 953 O O . LYS A 1 117 ? -3.827 16.802 9.723 1.00 94.75 117 LYS A O 1
ATOM 958 N N . GLU A 1 118 ? -4.636 14.709 9.502 1.00 95.44 118 GLU A N 1
ATOM 959 C CA . GLU A 1 118 ? -5.356 14.681 10.775 1.00 95.44 118 GLU A CA 1
ATOM 960 C C . GLU A 1 118 ? -4.586 13.926 11.856 1.00 95.44 118 GLU A C 1
ATOM 962 O O . GLU A 1 118 ? -4.399 14.462 12.946 1.00 95.44 118 GLU A O 1
ATOM 967 N N . ALA A 1 119 ? -4.128 12.702 11.572 1.00 95.19 119 ALA A N 1
ATOM 968 C CA . ALA A 1 119 ? -3.469 11.876 12.587 1.00 95.19 119 ALA A CA 1
ATOM 969 C C . ALA A 1 119 ? -1.990 12.227 12.822 1.00 95.19 119 ALA A C 1
ATOM 971 O O . ALA A 1 119 ? -1.471 11.884 13.881 1.00 95.19 119 ALA A O 1
ATOM 972 N N . LYS A 1 120 ? -1.350 12.936 11.880 1.00 95.62 120 LYS A N 1
ATOM 973 C CA . LYS A 1 120 ? 0.067 13.338 11.936 1.00 95.62 120 LYS A CA 1
ATOM 974 C C . LYS A 1 120 ? 1.015 12.146 12.113 1.00 95.62 120 LYS A C 1
ATOM 976 O O . LYS A 1 120 ? 1.935 12.198 12.921 1.00 95.62 120 LYS A O 1
ATOM 981 N N . ASP A 1 121 ? 0.773 11.079 11.351 1.00 95.25 121 ASP A N 1
ATOM 982 C CA . ASP A 1 121 ? 1.562 9.841 11.390 1.00 95.25 121 ASP A CA 1
ATOM 983 C C . ASP A 1 121 ? 2.064 9.444 9.984 1.00 95.25 121 ASP A C 1
ATOM 985 O O . ASP A 1 121 ? 1.477 8.577 9.321 1.00 95.25 121 ASP A O 1
ATOM 989 N N . PRO A 1 122 ? 3.116 10.117 9.480 1.00 94.31 122 PRO A N 1
ATOM 990 C CA . PRO A 1 122 ? 3.657 9.864 8.146 1.00 94.31 122 PRO A CA 1
ATOM 991 C C . PRO A 1 122 ? 4.433 8.538 8.057 1.00 94.31 122 PRO A C 1
ATOM 993 O O . PRO A 1 122 ? 4.406 7.889 7.012 1.00 94.31 122 PRO A O 1
ATOM 996 N N . GLU A 1 123 ? 5.054 8.080 9.153 1.00 92.00 123 GLU A N 1
ATOM 997 C CA . GLU A 1 123 ? 5.753 6.786 9.225 1.00 92.00 123 GLU A CA 1
ATOM 998 C C . GLU A 1 123 ? 4.783 5.618 9.054 1.00 92.00 123 GLU A C 1
ATOM 1000 O O . GLU A 1 123 ? 5.075 4.646 8.355 1.00 92.00 123 GLU A O 1
ATOM 1005 N N . PHE A 1 124 ? 3.607 5.703 9.672 1.00 93.31 124 PHE A N 1
ATOM 1006 C CA . PHE A 1 124 ? 2.571 4.711 9.449 1.00 93.31 124 PHE A CA 1
ATOM 1007 C C . PHE A 1 124 ? 1.943 4.840 8.057 1.00 93.31 124 PHE A C 1
ATOM 1009 O O . PHE A 1 124 ? 1.696 3.831 7.396 1.00 93.31 124 PHE A O 1
ATOM 1016 N N . ALA A 1 125 ? 1.708 6.068 7.583 1.00 95.12 125 ALA A N 1
ATOM 1017 C CA . ALA A 1 125 ? 1.131 6.311 6.262 1.00 95.12 125 ALA A CA 1
ATOM 1018 C C . ALA A 1 125 ? 1.993 5.738 5.124 1.00 95.12 125 ALA A C 1
ATOM 1020 O O . ALA A 1 125 ? 1.444 5.195 4.163 1.00 95.12 125 ALA A O 1
ATOM 1021 N N . SER A 1 126 ? 3.323 5.816 5.239 1.00 93.06 126 SER A N 1
ATOM 1022 C CA . SER A 1 126 ? 4.256 5.348 4.206 1.00 93.06 126 SER A CA 1
ATOM 1023 C C . SER A 1 126 ? 4.151 3.843 3.945 1.00 93.06 126 SER A C 1
ATOM 1025 O O . SER A 1 126 ? 4.355 3.406 2.813 1.00 93.06 126 SER A O 1
ATOM 1027 N N . GLN A 1 127 ? 3.715 3.058 4.939 1.00 90.69 127 GLN A N 1
ATOM 1028 C CA . GLN A 1 127 ? 3.491 1.617 4.785 1.00 90.69 127 GLN A CA 1
ATOM 1029 C C . GLN A 1 127 ? 2.482 1.303 3.672 1.00 90.69 127 GLN A C 1
ATOM 1031 O O . GLN A 1 127 ? 2.586 0.262 3.038 1.00 90.69 127 GLN A O 1
ATOM 1036 N N . PHE A 1 128 ? 1.526 2.198 3.401 1.00 92.50 128 PHE A N 1
ATOM 1037 C CA . PHE A 1 128 ? 0.462 1.987 2.413 1.00 92.50 128 PHE A CA 1
ATOM 1038 C C . PHE A 1 128 ? 0.888 2.242 0.968 1.00 92.50 128 PHE A C 1
ATOM 1040 O O . PHE A 1 128 ? 0.128 1.929 0.052 1.00 92.50 128 PHE A O 1
ATOM 1047 N N . LEU A 1 129 ? 2.093 2.768 0.742 1.00 90.00 129 LEU A N 1
ATOM 1048 C CA . LEU A 1 129 ? 2.621 2.953 -0.608 1.00 90.00 129 LEU A CA 1
ATOM 1049 C C . LEU A 1 129 ? 2.871 1.615 -1.315 1.00 90.00 129 LEU A C 1
ATOM 1051 O O . LEU A 1 129 ? 2.715 1.539 -2.528 1.00 90.00 129 LEU A O 1
ATOM 1055 N N . THR A 1 130 ? 3.171 0.550 -0.567 1.00 84.44 130 THR A N 1
ATOM 1056 C CA . THR A 1 130 ? 3.485 -0.779 -1.122 1.00 84.44 130 THR A CA 1
ATOM 1057 C C . THR A 1 130 ? 2.265 -1.528 -1.659 1.00 84.44 130 THR A C 1
ATOM 1059 O O . THR A 1 130 ? 2.407 -2.425 -2.486 1.00 84.44 130 THR A O 1
ATOM 1062 N N . VAL A 1 131 ? 1.058 -1.168 -1.210 1.00 87.69 131 VAL A N 1
ATOM 1063 C CA . VAL A 1 131 ? -0.203 -1.792 -1.655 1.00 87.69 131 VAL A CA 1
ATOM 1064 C C . VAL A 1 131 ? -0.922 -0.985 -2.732 1.00 87.69 131 VAL A C 1
ATOM 1066 O O . VAL A 1 131 ? -1.945 -1.432 -3.254 1.00 87.69 131 VAL A O 1
ATOM 1069 N N . LEU A 1 132 ? -0.424 0.209 -3.057 1.00 88.62 132 LEU A N 1
ATOM 1070 C CA . LEU A 1 132 ? -0.956 1.000 -4.156 1.00 88.62 132 LEU A CA 1
ATOM 1071 C C . LEU A 1 132 ? -0.448 0.451 -5.494 1.00 88.62 132 LEU A C 1
ATOM 1073 O O . LEU A 1 132 ? 0.725 0.098 -5.614 1.00 88.62 132 LEU A O 1
ATOM 1077 N N . PRO A 1 133 ? -1.300 0.407 -6.531 1.00 85.75 133 PRO A N 1
ATOM 1078 C CA . PRO A 1 133 ? -0.826 0.081 -7.866 1.00 85.75 133 PRO A CA 1
ATOM 1079 C C . PRO A 1 133 ? 0.118 1.186 -8.384 1.00 85.75 133 PRO A C 1
ATOM 1081 O O . PRO A 1 133 ? -0.079 2.356 -8.027 1.00 85.75 133 PRO A O 1
ATOM 1084 N N . PRO A 1 134 ? 1.099 0.862 -9.249 1.00 83.56 134 PRO A N 1
ATOM 1085 C CA . PRO A 1 134 ? 2.108 1.818 -9.720 1.00 83.56 134 PRO A CA 1
ATOM 1086 C C . PRO A 1 134 ? 1.533 3.106 -10.322 1.00 83.56 134 PRO A C 1
ATOM 1088 O O . PRO A 1 134 ? 2.092 4.193 -10.148 1.00 83.56 134 PRO A O 1
ATOM 1091 N N . GLU A 1 135 ? 0.383 3.018 -10.991 1.00 83.94 135 GLU A N 1
ATOM 1092 C CA . GLU A 1 135 ? -0.306 4.173 -11.571 1.00 83.94 135 GLU A CA 1
ATOM 1093 C C . GLU A 1 135 ? -0.838 5.115 -10.485 1.00 83.94 135 GLU A C 1
ATOM 1095 O O . GLU A 1 135 ? -0.762 6.334 -10.625 1.00 83.94 135 GLU A O 1
ATOM 1100 N N . ALA A 1 136 ? -1.343 4.564 -9.377 1.00 87.19 136 ALA A N 1
ATOM 1101 C CA . ALA A 1 136 ? -1.836 5.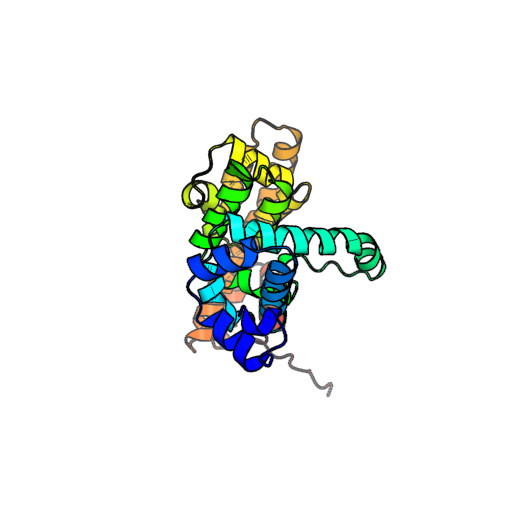355 -8.254 1.00 87.19 136 ALA A CA 1
ATOM 1102 C C . ALA A 1 136 ? -0.701 5.938 -7.410 1.00 87.19 136 ALA A C 1
ATOM 1104 O O . ALA A 1 136 ? -0.860 7.033 -6.881 1.00 87.19 136 ALA A O 1
ATOM 1105 N N . VAL A 1 137 ? 0.432 5.237 -7.304 1.00 86.75 137 VAL A N 1
ATOM 1106 C CA . VAL A 1 137 ? 1.658 5.781 -6.699 1.00 86.75 137 VAL A CA 1
ATOM 1107 C C . VAL A 1 137 ? 2.139 6.994 -7.498 1.00 86.75 137 VAL A C 1
ATOM 1109 O O . VAL A 1 137 ? 2.408 8.044 -6.925 1.00 86.75 137 VAL A O 1
ATOM 1112 N N . SER A 1 138 ? 2.156 6.889 -8.827 1.00 84.75 138 SER A N 1
ATOM 1113 C CA . SER A 1 138 ? 2.604 7.975 -9.711 1.00 84.75 138 SER A CA 1
ATOM 1114 C C . SER A 1 138 ? 1.704 9.223 -9.658 1.00 84.75 138 SER A C 1
ATOM 1116 O O . SER A 1 138 ? 2.194 10.332 -9.848 1.00 84.75 138 SER A O 1
ATOM 1118 N N . ASP A 1 139 ? 0.404 9.062 -9.380 1.00 87.31 139 ASP A N 1
ATOM 1119 C CA . ASP A 1 139 ? -0.578 10.157 -9.255 1.00 87.31 139 ASP A CA 1
ATOM 1120 C C . ASP A 1 139 ? -0.997 10.433 -7.794 1.00 87.31 139 ASP A C 1
ATOM 1122 O O . ASP A 1 139 ? -2.027 11.062 -7.523 1.00 87.31 139 ASP A O 1
ATOM 1126 N N . LEU A 1 140 ? -0.211 9.954 -6.820 1.00 90.25 140 LEU A N 1
ATOM 1127 C CA . LEU A 1 140 ? -0.577 9.951 -5.401 1.00 90.25 140 LEU A CA 1
ATOM 1128 C C . LEU A 1 140 ? -0.946 11.342 -4.895 1.00 90.25 140 LEU A C 1
ATOM 1130 O O . LEU A 1 140 ? -1.970 11.503 -4.228 1.00 90.25 140 LEU A O 1
ATOM 1134 N N . ARG A 1 141 ? -0.141 12.352 -5.239 1.00 90.62 141 ARG A N 1
ATOM 1135 C CA . ARG A 1 141 ? -0.366 13.742 -4.830 1.00 90.62 141 ARG A CA 1
ATOM 1136 C C . ARG A 1 141 ? -1.768 14.222 -5.195 1.00 90.62 141 ARG A C 1
ATOM 1138 O O . ARG A 1 141 ? -2.440 14.827 -4.362 1.00 90.62 141 ARG A O 1
ATOM 1145 N N . ASN A 1 142 ? -2.230 13.930 -6.409 1.00 90.62 142 ASN A N 1
ATOM 1146 C CA . ASN A 1 142 ? -3.546 14.358 -6.873 1.00 90.62 142 ASN A CA 1
ATOM 1147 C C . ASN A 1 142 ? -4.655 13.507 -6.245 1.00 90.62 142 ASN A C 1
ATOM 1149 O O . ASN A 1 142 ? -5.650 14.051 -5.764 1.00 90.62 142 ASN A O 1
ATOM 1153 N N . LEU A 1 143 ? -4.468 12.185 -6.177 1.00 91.62 143 LEU A N 1
ATOM 1154 C CA . LEU A 1 143 ? -5.461 11.254 -5.629 1.00 91.62 143 LEU A CA 1
ATOM 1155 C C . LEU A 1 143 ? -5.694 11.423 -4.122 1.00 91.62 143 LEU A C 1
ATOM 1157 O O . LEU A 1 143 ? -6.828 11.295 -3.658 1.00 91.62 143 LEU A O 1
ATOM 1161 N N . ALA A 1 144 ? -4.639 11.693 -3.356 1.00 92.31 144 ALA A N 1
ATOM 1162 C CA . ALA A 1 144 ? -4.699 11.962 -1.919 1.00 92.31 144 ALA A CA 1
ATOM 1163 C C . ALA A 1 144 ? -4.859 13.467 -1.606 1.00 92.31 144 ALA A C 1
ATOM 1165 O O . ALA A 1 144 ? -5.052 13.851 -0.450 1.00 92.31 144 ALA A O 1
ATOM 1166 N N . GLY A 1 145 ? -4.811 14.332 -2.625 1.00 92.81 145 GLY A N 1
ATOM 1167 C CA . GLY A 1 145 ? -4.923 15.784 -2.484 1.00 92.81 145 GLY A CA 1
ATOM 1168 C C . GLY A 1 145 ? -3.838 16.379 -1.586 1.00 92.81 145 GLY A C 1
ATOM 1169 O O . GLY A 1 145 ? -4.152 17.226 -0.749 1.00 92.81 145 GLY A O 1
ATOM 1170 N N . LEU A 1 146 ? -2.605 15.882 -1.686 1.00 93.94 146 LEU A N 1
ATOM 1171 C CA . LEU A 1 146 ? -1.477 16.303 -0.854 1.00 93.94 146 LEU A CA 1
ATOM 1172 C C . LEU A 1 146 ? -0.854 17.597 -1.379 1.00 93.94 146 LEU A C 1
ATOM 1174 O O . LEU A 1 146 ? -0.798 17.849 -2.590 1.00 93.94 146 LEU A O 1
ATOM 1178 N N . ASN A 1 147 ? -0.355 18.418 -0.460 1.00 93.94 147 ASN A N 1
ATOM 1179 C CA . ASN A 1 147 ? 0.577 19.483 -0.817 1.00 93.94 147 ASN A CA 1
ATOM 1180 C C . ASN A 1 147 ? 2.019 18.938 -0.936 1.00 93.94 147 ASN A C 1
ATOM 1182 O O . ASN A 1 147 ? 2.279 17.776 -0.637 1.00 93.94 147 ASN A O 1
ATOM 1186 N N . ILE A 1 148 ? 2.945 19.776 -1.415 1.00 92.31 148 ILE A N 1
ATOM 1187 C CA . ILE A 1 148 ? 4.344 19.379 -1.660 1.00 92.31 148 ILE A CA 1
ATOM 1188 C C . ILE A 1 148 ? 5.038 18.934 -0.366 1.00 92.31 148 ILE A C 1
ATOM 1190 O O . ILE A 1 148 ? 5.749 17.937 -0.377 1.00 92.31 148 ILE A O 1
ATOM 1194 N N . GLU A 1 149 ? 4.812 19.635 0.744 1.00 92.75 149 GLU A N 1
ATOM 1195 C CA . GLU A 1 149 ? 5.452 19.322 2.026 1.00 92.75 149 GLU A CA 1
ATOM 1196 C C . GLU A 1 149 ? 4.922 18.013 2.622 1.00 92.75 149 GLU A C 1
ATOM 1198 O O . GLU A 1 149 ? 5.705 17.178 3.058 1.00 92.75 149 GLU A O 1
ATOM 1203 N N . GLU A 1 150 ? 3.606 17.788 2.571 1.00 94.94 150 GLU A N 1
ATOM 1204 C CA . GLU A 1 150 ? 2.969 16.530 2.996 1.00 94.94 150 GLU A CA 1
ATOM 1205 C C . GLU A 1 150 ? 3.476 15.336 2.179 1.00 94.94 150 GLU A C 1
ATOM 1207 O O . GLU A 1 150 ? 3.666 14.241 2.703 1.00 94.94 150 GLU A O 1
ATOM 1212 N N . GLU A 1 151 ? 3.692 15.544 0.881 1.00 94.56 151 GLU A N 1
ATOM 1213 C CA . GLU A 1 151 ? 4.243 14.526 -0.002 1.00 94.56 151 GLU A CA 1
ATOM 1214 C C . GLU A 1 151 ? 5.722 14.238 0.307 1.00 94.56 151 GLU A C 1
ATOM 1216 O O . GLU A 1 151 ? 6.107 13.072 0.416 1.00 94.56 151 GLU A O 1
ATOM 1221 N N . LYS A 1 152 ? 6.542 15.278 0.516 1.00 93.88 152 LYS A N 1
ATOM 1222 C CA . LYS A 1 152 ? 7.938 15.125 0.958 1.00 93.88 152 LYS A CA 1
ATOM 1223 C C . LYS A 1 152 ? 8.020 14.366 2.279 1.00 93.88 152 LYS A C 1
ATOM 1225 O O . LYS A 1 152 ? 8.789 13.415 2.385 1.00 93.88 152 LYS A O 1
ATOM 1230 N N . GLU A 1 153 ? 7.210 14.752 3.263 1.00 94.94 153 GLU A N 1
ATOM 1231 C CA . GLU A 1 153 ? 7.154 14.119 4.584 1.00 94.94 153 GLU A CA 1
ATOM 1232 C C . GLU A 1 153 ? 6.816 12.623 4.481 1.00 94.94 153 GLU A C 1
ATOM 1234 O O . GLU A 1 153 ? 7.451 11.789 5.135 1.00 94.94 153 GLU A O 1
ATOM 1239 N N . LEU A 1 154 ? 5.865 12.265 3.613 1.00 95.50 154 LEU A N 1
ATOM 1240 C CA . LEU A 1 154 ? 5.485 10.876 3.366 1.00 95.50 154 LEU A CA 1
ATOM 1241 C C . LEU A 1 154 ? 6.639 10.053 2.777 1.00 95.50 154 LEU A C 1
ATOM 1243 O O . LEU A 1 154 ? 6.911 8.956 3.268 1.00 95.50 154 LEU A O 1
ATOM 1247 N N . TYR A 1 155 ? 7.319 10.556 1.742 1.00 94.12 155 TYR A N 1
ATOM 1248 C CA . TYR A 1 155 ? 8.415 9.812 1.111 1.00 94.12 155 TYR A CA 1
ATOM 1249 C C . TYR A 1 155 ? 9.661 9.741 1.994 1.00 94.12 155 TYR A C 1
ATOM 1251 O O . TYR A 1 155 ? 10.274 8.681 2.075 1.00 94.12 155 TYR A O 1
ATOM 1259 N N . LEU A 1 156 ? 10.001 10.805 2.727 1.00 94.12 156 LEU A N 1
ATOM 1260 C CA . LEU A 1 156 ? 11.092 10.771 3.712 1.00 94.12 156 LEU A CA 1
ATOM 1261 C C . LEU A 1 156 ? 10.838 9.730 4.810 1.00 94.12 156 LEU A C 1
ATOM 1263 O O . LEU A 1 156 ? 11.767 9.097 5.312 1.00 94.12 156 LEU A O 1
ATOM 1267 N N . SER A 1 157 ? 9.570 9.490 5.141 1.00 93.81 157 SER A N 1
ATOM 1268 C CA . SER A 1 157 ? 9.170 8.481 6.122 1.00 93.81 157 SER A CA 1
ATOM 1269 C C . SER A 1 157 ? 9.366 7.034 5.650 1.00 93.81 157 SER A C 1
ATOM 1271 O O . SER A 1 157 ? 9.222 6.112 6.456 1.00 93.81 157 SER A O 1
ATOM 1273 N N . LEU A 1 158 ? 9.720 6.806 4.379 1.00 89.75 158 LEU A N 1
ATOM 1274 C CA . LEU A 1 158 ? 10.181 5.500 3.889 1.00 89.75 158 LEU A CA 1
ATOM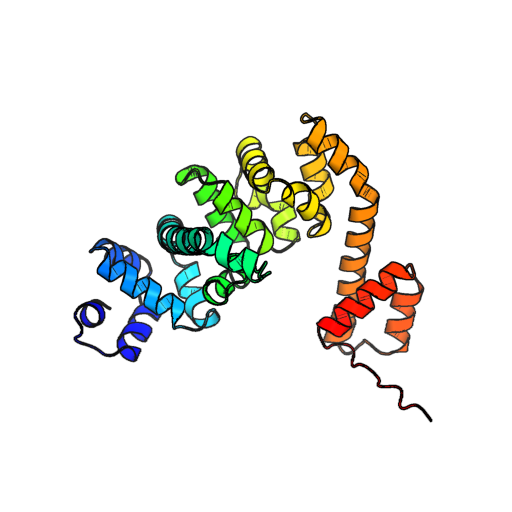 1275 C C . LEU A 1 158 ? 11.627 5.187 4.295 1.00 89.75 158 LEU A C 1
ATOM 1277 O O . LEU A 1 158 ? 12.028 4.025 4.205 1.00 89.75 158 LEU A O 1
ATOM 1281 N N . LYS A 1 159 ? 12.404 6.181 4.754 1.00 88.75 159 LYS A N 1
ATOM 1282 C CA . LYS A 1 159 ? 13.849 6.045 5.014 1.00 88.75 159 LYS A CA 1
ATOM 1283 C C . LYS A 1 159 ? 14.541 5.501 3.755 1.00 88.75 159 LYS A C 1
ATOM 1285 O O . LYS A 1 159 ? 14.287 6.016 2.674 1.00 88.75 159 LYS A O 1
ATOM 1290 N N . ASP A 1 160 ? 15.324 4.428 3.862 1.00 86.06 160 ASP A N 1
ATOM 1291 C CA . ASP A 1 160 ? 15.995 3.787 2.721 1.00 86.06 160 ASP A CA 1
ATOM 1292 C C . ASP A 1 160 ? 15.018 3.300 1.631 1.00 86.06 160 ASP A C 1
ATOM 1294 O O . ASP A 1 160 ? 15.379 3.216 0.457 1.00 86.06 160 ASP A O 1
ATOM 1298 N N . GLY A 1 161 ? 13.750 3.055 1.985 1.00 86.25 161 GLY A N 1
ATOM 1299 C CA . GLY A 1 161 ? 12.707 2.669 1.035 1.00 86.25 161 GLY A CA 1
ATOM 1300 C C . GLY A 1 161 ? 12.397 3.737 -0.022 1.00 86.25 161 GLY A C 1
ATOM 1301 O O . GLY A 1 161 ? 11.816 3.411 -1.057 1.00 86.25 161 GLY A O 1
ATOM 1302 N N . ILE A 1 162 ? 12.815 4.995 0.181 1.00 91.25 162 ILE A N 1
ATOM 1303 C CA . ILE A 1 162 ? 12.688 6.058 -0.830 1.00 91.25 162 ILE A CA 1
ATOM 1304 C C . ILE A 1 162 ? 13.437 5.713 -2.126 1.00 91.25 162 ILE A C 1
ATOM 1306 O O . ILE A 1 162 ? 12.993 6.090 -3.209 1.00 91.25 162 ILE A O 1
ATOM 1310 N N . TYR A 1 163 ? 14.532 4.955 -2.030 1.00 91.19 163 TYR A N 1
ATOM 1311 C CA . TYR A 1 163 ? 15.342 4.537 -3.176 1.00 91.19 163 TYR A CA 1
ATOM 1312 C C . TYR A 1 163 ? 14.777 3.278 -3.846 1.00 91.19 163 TYR A C 1
ATOM 1314 O O . TYR A 1 163 ? 14.916 3.088 -5.052 1.00 91.19 163 TYR A O 1
ATOM 1322 N N . GLU A 1 164 ? 14.078 2.429 -3.093 1.00 88.56 164 GLU A N 1
ATOM 1323 C CA . GLU A 1 164 ? 13.420 1.235 -3.634 1.00 88.56 164 GLU A CA 1
ATOM 1324 C C . GLU A 1 164 ? 12.116 1.568 -4.369 1.00 88.56 164 GLU A C 1
ATOM 1326 O O . GLU A 1 164 ? 11.749 0.889 -5.331 1.00 88.56 164 GLU A O 1
ATOM 1331 N N . LEU A 1 165 ? 11.419 2.630 -3.956 1.00 88.88 165 LEU A N 1
ATOM 1332 C CA . LEU A 1 165 ? 10.119 2.998 -4.513 1.00 88.88 165 LEU A CA 1
ATOM 1333 C C . LEU A 1 165 ? 10.160 3.244 -6.041 1.00 88.88 165 LEU A C 1
ATOM 1335 O O . LEU A 1 165 ? 9.325 2.664 -6.741 1.00 88.88 165 LEU A O 1
ATOM 1339 N N . PRO A 1 166 ? 11.131 3.990 -6.611 1.00 91.25 166 PRO A N 1
ATOM 1340 C CA . PRO A 1 166 ? 11.293 4.112 -8.064 1.00 91.25 166 PRO A CA 1
ATOM 1341 C C . PRO A 1 166 ? 11.614 2.800 -8.792 1.00 91.25 166 PRO A C 1
ATOM 1343 O O . PRO A 1 166 ? 11.335 2.679 -9.978 1.00 91.25 166 PRO A O 1
ATOM 1346 N N . ILE A 1 167 ? 12.192 1.804 -8.120 1.00 89.06 167 ILE A N 1
ATOM 1347 C CA . ILE A 1 167 ? 12.455 0.483 -8.718 1.00 89.06 167 ILE A CA 1
ATOM 1348 C C . ILE A 1 167 ? 11.142 -0.309 -8.813 1.00 89.06 167 ILE A C 1
ATOM 1350 O O . ILE A 1 167 ? 10.896 -0.992 -9.807 1.00 89.06 167 ILE A O 1
ATOM 1354 N N . GLN A 1 168 ? 10.294 -0.211 -7.784 1.00 85.06 168 GLN A N 1
ATOM 1355 C CA . GLN A 1 168 ? 8.997 -0.893 -7.711 1.00 85.06 168 GLN A CA 1
ATOM 1356 C C . GLN A 1 168 ? 7.929 -0.224 -8.586 1.00 85.06 168 GLN A C 1
ATOM 1358 O O . GLN A 1 168 ? 7.081 -0.903 -9.162 1.00 85.06 168 GLN A O 1
ATOM 1363 N N . SER A 1 169 ? 7.963 1.105 -8.689 1.00 87.62 169 SER A N 1
ATOM 1364 C CA . SER A 1 169 ? 7.018 1.919 -9.460 1.00 87.62 169 SER A CA 1
ATOM 1365 C C . SER A 1 169 ? 7.766 2.956 -10.305 1.00 87.62 169 SER A C 1
ATOM 1367 O O . SER A 1 169 ? 7.771 4.135 -9.955 1.00 87.62 169 SER A O 1
ATOM 1369 N N . PRO A 1 170 ? 8.378 2.575 -11.442 1.00 90.19 170 PRO A N 1
ATOM 1370 C CA . PRO A 1 170 ? 9.269 3.474 -12.186 1.00 90.19 170 PRO A CA 1
ATOM 1371 C C . PRO A 1 170 ? 8.616 4.767 -12.689 1.00 90.19 170 PRO A C 1
ATOM 1373 O O . PRO A 1 170 ? 9.296 5.783 -12.836 1.00 90.19 170 PRO A O 1
ATOM 1376 N N . GLY A 1 171 ? 7.291 4.780 -12.872 1.00 87.31 171 GLY A N 1
ATOM 1377 C CA . GLY A 1 171 ? 6.527 5.980 -13.236 1.00 87.31 171 GLY A CA 1
ATOM 1378 C C . GLY A 1 171 ? 6.694 7.163 -12.270 1.00 87.31 171 GLY A C 1
ATOM 1379 O O . GLY A 1 171 ? 6.591 8.313 -12.698 1.00 87.31 171 GLY A O 1
ATOM 1380 N N . ILE A 1 172 ? 7.028 6.910 -10.999 1.00 90.62 172 ILE A N 1
ATOM 1381 C CA . ILE A 1 172 ? 7.211 7.961 -9.988 1.00 90.62 172 ILE A CA 1
ATOM 1382 C C . ILE A 1 172 ? 8.618 8.584 -10.001 1.00 90.62 172 ILE A C 1
ATOM 1384 O O . ILE A 1 172 ? 8.826 9.660 -9.441 1.00 90.62 172 ILE A O 1
ATOM 1388 N N . TYR A 1 173 ? 9.593 7.949 -10.661 1.00 93.50 173 TYR A N 1
ATOM 1389 C CA . TYR A 1 173 ? 11.011 8.309 -10.554 1.00 93.50 173 TYR A CA 1
ATOM 1390 C C . TYR A 1 173 ? 11.289 9.786 -10.844 1.00 93.50 173 TYR A C 1
ATOM 1392 O O . TYR A 1 173 ? 11.878 10.482 -10.021 1.00 93.50 173 TYR A O 1
ATOM 1400 N N . ARG A 1 174 ? 10.809 10.295 -11.986 1.00 92.12 174 ARG A N 1
ATOM 1401 C CA . ARG A 1 174 ? 11.029 11.698 -12.381 1.00 92.12 174 ARG A CA 1
ATOM 1402 C C . ARG A 1 174 ? 10.407 12.687 -11.401 1.00 92.12 174 ARG A C 1
ATOM 1404 O O . ARG A 1 174 ? 10.934 13.780 -11.219 1.00 92.12 174 ARG A O 1
ATOM 1411 N N . HIS A 1 175 ? 9.277 12.314 -10.806 1.00 91.94 175 HIS A N 1
ATOM 1412 C CA . HIS A 1 175 ? 8.585 13.148 -9.834 1.00 91.94 175 HIS A CA 1
ATOM 1413 C C . HIS A 1 175 ? 9.368 13.220 -8.523 1.00 91.94 175 HIS A C 1
ATOM 1415 O O . HIS A 1 175 ? 9.661 14.322 -8.072 1.00 91.94 175 HIS A O 1
ATOM 1421 N N . ILE A 1 176 ? 9.791 12.078 -7.973 1.00 92.69 176 ILE A N 1
ATOM 1422 C CA . ILE A 1 176 ? 10.613 12.030 -6.751 1.00 92.69 176 ILE A CA 1
ATOM 1423 C C . ILE A 1 176 ? 11.964 12.722 -6.964 1.00 92.69 176 ILE A C 1
ATOM 1425 O O . ILE A 1 176 ? 12.366 13.523 -6.124 1.00 92.69 176 ILE A O 1
ATOM 1429 N N . LEU A 1 177 ? 12.630 12.493 -8.101 1.00 94.19 177 LEU A N 1
ATOM 1430 C CA . LEU A 1 177 ? 13.901 13.149 -8.423 1.00 94.19 177 LEU A CA 1
ATOM 1431 C C . LEU A 1 177 ? 13.771 14.679 -8.397 1.00 94.19 177 LEU A C 1
ATOM 1433 O O . LEU A 1 177 ? 14.615 15.360 -7.826 1.00 94.19 177 LEU A O 1
ATOM 1437 N N . LYS A 1 178 ? 12.691 15.215 -8.976 1.00 93.31 178 LYS A N 1
ATOM 1438 C CA . LYS A 1 178 ? 12.401 16.653 -8.944 1.00 93.31 178 LYS A CA 1
ATOM 1439 C C . LYS A 1 178 ? 12.005 17.134 -7.549 1.00 93.31 178 LYS A C 1
ATOM 1441 O O . LYS A 1 178 ? 12.377 18.224 -7.140 1.00 93.31 178 LYS A O 1
ATOM 1446 N N . LEU A 1 179 ? 11.221 16.344 -6.822 1.00 93.81 179 LEU A N 1
ATOM 1447 C CA . LEU A 1 179 ? 10.731 16.708 -5.497 1.00 93.81 179 LEU A CA 1
ATOM 1448 C C . LEU A 1 179 ? 11.882 16.912 -4.499 1.00 93.81 179 LEU A C 1
ATOM 1450 O O . LEU A 1 179 ? 11.799 17.798 -3.649 1.00 93.81 179 LEU A O 1
ATOM 1454 N N . PHE A 1 180 ? 12.948 16.122 -4.628 1.00 94.94 180 PHE A N 1
ATOM 1455 C CA . PHE A 1 180 ? 14.129 16.167 -3.767 1.00 94.94 180 PHE A CA 1
ATOM 1456 C C . PHE A 1 180 ? 15.332 16.874 -4.405 1.00 94.94 180 PHE A C 1
ATOM 1458 O O . PHE A 1 180 ? 16.443 16.698 -3.927 1.00 94.94 180 PHE A O 1
ATOM 1465 N N . GLU A 1 181 ? 15.140 17.708 -5.434 1.00 93.69 181 GLU A N 1
ATOM 1466 C CA . GLU A 1 181 ? 16.245 18.431 -6.095 1.00 93.69 181 GLU A CA 1
ATOM 1467 C C . GLU A 1 181 ? 17.052 19.334 -5.144 1.00 93.69 181 GLU A C 1
ATOM 1469 O O . GLU A 1 181 ? 18.254 19.520 -5.330 1.00 93.69 181 GLU A O 1
ATOM 1474 N N . ASP A 1 182 ? 16.401 19.836 -4.093 1.00 91.88 182 ASP A N 1
ATOM 1475 C CA . ASP A 1 182 ? 17.010 20.678 -3.060 1.00 91.88 182 ASP A CA 1
ATOM 1476 C C . ASP A 1 182 ? 17.713 19.882 -1.940 1.00 91.88 182 ASP A C 1
ATOM 1478 O O . ASP A 1 182 ? 18.343 20.490 -1.074 1.00 91.88 182 ASP A O 1
ATOM 1482 N N . ASP A 1 183 ? 17.599 18.548 -1.922 1.00 93.19 183 ASP A N 1
ATOM 1483 C CA . ASP A 1 183 ? 18.269 17.660 -0.964 1.00 93.19 183 ASP A CA 1
ATOM 1484 C C . ASP A 1 183 ? 19.459 16.965 -1.653 1.00 93.19 183 ASP A C 1
ATOM 1486 O O . ASP A 1 183 ? 19.263 15.996 -2.391 1.00 93.19 183 ASP A O 1
ATOM 1490 N N . PRO A 1 184 ? 20.707 17.438 -1.453 1.00 90.88 184 PRO A N 1
ATOM 1491 C CA . PRO A 1 184 ? 21.848 16.964 -2.232 1.00 90.88 184 PRO A CA 1
ATOM 1492 C C . PRO A 1 184 ? 22.157 15.477 -2.048 1.00 90.88 184 PRO A C 1
ATOM 1494 O O . PRO A 1 184 ? 22.686 14.852 -2.965 1.00 90.88 184 PRO A O 1
ATOM 1497 N N . GLU A 1 185 ? 21.865 14.916 -0.873 1.00 92.31 185 GLU A N 1
ATOM 1498 C CA . GLU A 1 185 ? 22.155 13.516 -0.564 1.00 92.31 185 GLU A CA 1
ATOM 1499 C C . GLU A 1 185 ? 21.165 12.601 -1.282 1.00 92.31 185 GLU A C 1
ATOM 1501 O O . GLU A 1 185 ? 21.568 11.728 -2.057 1.00 92.31 185 GLU A O 1
ATOM 1506 N N . ILE A 1 186 ? 19.870 12.860 -1.090 1.00 92.88 186 ILE A N 1
ATOM 1507 C CA . ILE A 1 186 ? 18.800 12.079 -1.717 1.00 92.88 186 ILE A CA 1
ATOM 1508 C C . ILE A 1 186 ? 18.862 12.232 -3.239 1.00 92.88 186 ILE A C 1
ATOM 1510 O O . ILE A 1 186 ? 18.788 11.238 -3.966 1.00 92.88 186 ILE A O 1
ATOM 1514 N N . PHE A 1 187 ? 19.048 13.460 -3.730 1.00 94.06 187 PHE A N 1
ATOM 1515 C CA . PHE A 1 187 ? 19.137 13.744 -5.159 1.00 94.06 187 PHE A CA 1
ATOM 1516 C C . PHE A 1 187 ? 20.295 13.002 -5.824 1.00 94.06 187 PHE A C 1
ATOM 1518 O O . PHE A 1 187 ? 20.102 12.387 -6.875 1.00 94.06 187 PHE A O 1
ATOM 1525 N N . LEU A 1 188 ? 21.488 13.028 -5.216 1.00 94.50 188 LEU A N 1
ATOM 1526 C CA . LEU A 1 188 ? 22.659 12.354 -5.770 1.00 94.50 188 LEU A CA 1
ATOM 1527 C C . LEU A 1 188 ? 22.381 10.861 -5.939 1.00 94.50 188 LEU A C 1
ATOM 1529 O O . LEU A 1 188 ? 22.563 10.339 -7.038 1.00 94.50 188 LEU A O 1
ATOM 1533 N N . ILE A 1 189 ? 21.887 10.194 -4.893 1.00 93.69 189 ILE A N 1
ATOM 1534 C CA . ILE A 1 189 ? 21.593 8.757 -4.939 1.00 93.69 189 ILE A CA 1
ATOM 1535 C C . ILE A 1 189 ? 20.551 8.468 -6.019 1.00 93.69 189 ILE A C 1
ATOM 1537 O O . ILE A 1 189 ? 20.834 7.680 -6.920 1.00 93.69 189 ILE A O 1
ATOM 1541 N N . LEU A 1 190 ? 19.401 9.150 -5.999 1.00 93.25 190 LEU A N 1
ATOM 1542 C CA . LEU A 1 190 ? 18.340 8.944 -6.989 1.00 93.25 190 LEU A CA 1
ATOM 1543 C C . LEU A 1 190 ? 18.840 9.139 -8.422 1.00 93.25 190 LEU A C 1
ATOM 1545 O O . LEU A 1 190 ? 18.538 8.316 -9.281 1.00 93.25 190 LEU A O 1
ATOM 1549 N N . SER A 1 191 ? 19.645 10.175 -8.675 1.00 92.56 191 SER A N 1
ATOM 1550 C CA . SER A 1 191 ? 20.166 10.473 -10.014 1.00 92.56 191 SER A CA 1
ATOM 1551 C C . SER A 1 191 ? 21.039 9.350 -10.585 1.00 92.56 191 SER A C 1
ATOM 1553 O O . SER A 1 191 ? 21.047 9.126 -11.793 1.00 92.56 191 SER A O 1
ATOM 1555 N N . THR A 1 192 ? 21.724 8.586 -9.726 1.00 94.12 192 THR A N 1
ATOM 1556 C CA . THR A 1 192 ? 22.536 7.434 -10.153 1.00 94.12 192 THR A CA 1
ATOM 1557 C C . THR A 1 192 ? 21.712 6.189 -10.495 1.00 94.12 192 THR A C 1
ATOM 1559 O O . THR A 1 192 ? 22.247 5.235 -11.056 1.00 94.12 192 THR A O 1
ATOM 1562 N N . MET A 1 193 ? 20.412 6.179 -10.186 1.00 93.31 193 MET A N 1
ATOM 1563 C CA . MET A 1 193 ? 19.539 5.011 -10.347 1.00 93.31 193 MET A CA 1
ATOM 1564 C C . MET A 1 193 ? 18.785 4.987 -11.681 1.00 93.31 193 MET A C 1
ATOM 1566 O O . MET A 1 193 ? 18.035 4.043 -11.927 1.00 93.31 193 MET A O 1
ATOM 1570 N N . GLU A 1 194 ? 18.966 5.985 -12.551 1.00 93.25 194 GLU A N 1
ATOM 1571 C CA . GLU A 1 194 ? 18.176 6.140 -13.780 1.00 93.25 194 GLU A CA 1
ATOM 1572 C C . GLU A 1 194 ? 18.180 4.883 -14.663 1.00 93.25 194 GLU A C 1
ATOM 1574 O O . GLU A 1 194 ? 17.115 4.397 -15.043 1.00 93.25 194 GLU A O 1
ATOM 1579 N N . GLU A 1 195 ? 19.351 4.305 -14.938 1.00 91.00 195 GLU A N 1
ATOM 1580 C CA . GLU A 1 195 ? 19.463 3.092 -15.763 1.00 91.00 195 GLU A CA 1
ATOM 1581 C C . GLU A 1 195 ? 18.740 1.893 -15.134 1.00 91.00 195 GLU A C 1
ATOM 1583 O O . GLU A 1 195 ? 18.062 1.128 -15.826 1.00 91.00 195 GLU A O 1
ATOM 1588 N N . LEU A 1 196 ? 18.828 1.751 -13.807 1.00 92.12 196 LEU A N 1
ATOM 1589 C CA . LEU A 1 196 ? 18.161 0.681 -13.067 1.00 92.12 196 LEU A CA 1
ATOM 1590 C C . LEU A 1 196 ? 16.635 0.816 -13.150 1.00 92.12 196 LEU A C 1
ATOM 1592 O O . LEU A 1 196 ? 15.933 -0.167 -13.397 1.00 92.12 196 LEU A O 1
ATOM 1596 N N . VAL A 1 197 ? 16.128 2.037 -12.978 1.00 92.81 197 VAL A N 1
ATOM 1597 C CA . VAL A 1 197 ? 14.701 2.367 -13.084 1.00 92.81 197 VAL A CA 1
ATOM 1598 C C . VAL A 1 197 ? 14.192 2.124 -14.508 1.00 92.81 197 VAL A C 1
ATOM 1600 O O . VAL A 1 197 ? 13.150 1.491 -14.686 1.00 92.81 197 VAL A O 1
ATOM 1603 N N . LEU A 1 198 ? 14.933 2.562 -15.532 1.00 91.44 198 LEU A N 1
ATOM 1604 C CA . LEU A 1 198 ? 14.579 2.347 -16.941 1.00 91.44 198 LEU A CA 1
ATOM 1605 C C . LEU A 1 198 ? 14.498 0.859 -17.283 1.00 91.44 198 LEU A C 1
ATOM 1607 O O . LEU A 1 198 ? 13.538 0.415 -17.916 1.00 91.44 198 LEU A O 1
ATOM 1611 N N . ARG A 1 199 ? 15.465 0.070 -16.816 1.00 90.75 199 ARG A N 1
ATOM 1612 C CA . ARG A 1 199 ? 15.459 -1.380 -17.010 1.00 90.75 199 ARG A CA 1
ATOM 1613 C C . ARG A 1 199 ? 14.253 -2.037 -16.339 1.00 90.75 199 ARG A C 1
ATOM 1615 O O . ARG A 1 199 ? 13.599 -2.882 -16.950 1.00 90.75 199 ARG A O 1
ATOM 1622 N N . LYS A 1 200 ? 13.908 -1.631 -15.113 1.00 90.81 200 LYS A N 1
ATOM 1623 C CA . LYS A 1 200 ? 12.703 -2.126 -14.424 1.00 90.81 200 LYS A CA 1
ATOM 1624 C C . LYS A 1 200 ? 11.419 -1.759 -15.154 1.00 90.81 200 LYS A C 1
ATOM 1626 O O . LYS A 1 200 ? 10.543 -2.613 -15.278 1.00 90.81 200 LYS A O 1
ATOM 1631 N N . GLN A 1 201 ? 11.329 -0.548 -15.699 1.00 90.44 201 GLN A N 1
ATOM 1632 C CA . GLN A 1 201 ? 10.192 -0.143 -16.526 1.00 90.44 201 GLN A CA 1
ATOM 1633 C C . GLN A 1 201 ? 10.034 -1.068 -17.741 1.00 90.44 201 GLN A C 1
ATOM 1635 O O . GLN A 1 201 ? 8.943 -1.587 -17.973 1.00 90.44 201 GLN A O 1
ATOM 1640 N N . GLN A 1 202 ? 11.125 -1.356 -18.459 1.00 90.00 202 GLN A N 1
ATOM 1641 C CA . GLN A 1 202 ? 11.096 -2.265 -19.611 1.00 90.00 202 GLN A CA 1
ATOM 1642 C C . GLN A 1 202 ? 10.638 -3.681 -19.236 1.00 90.00 202 GLN A C 1
ATOM 1644 O O . GLN A 1 202 ? 9.852 -4.286 -19.971 1.00 90.00 202 GLN A O 1
ATOM 1649 N N . ILE A 1 203 ? 11.087 -4.208 -18.091 1.00 89.00 203 ILE A N 1
ATOM 1650 C CA . ILE A 1 203 ? 10.660 -5.521 -17.580 1.00 89.00 203 ILE A CA 1
ATOM 1651 C C . ILE A 1 203 ? 9.153 -5.532 -17.304 1.00 89.00 203 ILE A C 1
ATOM 1653 O O . ILE A 1 203 ? 8.467 -6.469 -17.720 1.00 89.00 203 ILE A O 1
ATOM 1657 N N . ILE A 1 204 ? 8.627 -4.506 -16.627 1.00 86.69 204 ILE A N 1
ATOM 1658 C CA . ILE A 1 204 ? 7.203 -4.407 -16.269 1.00 86.69 204 ILE A CA 1
ATOM 1659 C C . ILE A 1 204 ? 6.333 -4.309 -17.527 1.00 86.69 204 ILE A C 1
ATOM 1661 O O . ILE A 1 204 ? 5.379 -5.078 -17.670 1.00 86.69 204 ILE A O 1
ATOM 1665 N N . GLU A 1 205 ? 6.676 -3.416 -18.456 1.00 88.06 205 GLU A N 1
ATOM 1666 C CA . GLU A 1 205 ? 5.935 -3.217 -19.708 1.00 88.06 205 GLU A CA 1
ATOM 1667 C C . GLU A 1 205 ? 5.930 -4.484 -20.569 1.00 88.06 205 GLU A C 1
ATOM 1669 O O . GLU A 1 205 ? 4.869 -4.949 -20.997 1.00 88.06 205 GLU A O 1
ATOM 1674 N N . SER A 1 206 ? 7.101 -5.096 -20.761 1.00 88.06 206 SER A N 1
ATOM 1675 C CA . SER A 1 206 ? 7.241 -6.321 -21.556 1.00 88.06 206 SER A CA 1
ATOM 1676 C C . SER A 1 206 ? 6.485 -7.488 -20.922 1.00 88.06 206 SER A C 1
ATOM 1678 O O . SER A 1 206 ? 5.750 -8.205 -21.605 1.00 88.06 206 SER A O 1
ATOM 1680 N N . SER A 1 207 ? 6.588 -7.638 -19.597 1.00 86.31 207 SER A N 1
ATOM 1681 C CA . SER A 1 207 ? 5.822 -8.637 -18.846 1.00 86.31 207 SER A CA 1
ATOM 1682 C C . SER A 1 207 ? 4.322 -8.442 -19.038 1.00 86.31 207 SER A C 1
ATOM 1684 O O . SER A 1 207 ? 3.605 -9.411 -19.281 1.00 86.31 207 SER A O 1
ATOM 1686 N N . HIS A 1 208 ? 3.830 -7.203 -18.957 1.00 86.19 208 HIS A N 1
ATOM 1687 C CA . HIS A 1 208 ? 2.411 -6.899 -19.121 1.00 86.19 208 HIS A CA 1
ATOM 1688 C C . HIS A 1 208 ? 1.902 -7.281 -20.517 1.00 86.19 208 HIS A C 1
ATOM 1690 O O . HIS A 1 208 ? 0.892 -7.977 -20.632 1.00 86.19 208 HIS A O 1
ATOM 1696 N N . VAL A 1 209 ? 2.631 -6.908 -21.573 1.00 86.12 209 VAL A N 1
ATOM 1697 C CA . VAL A 1 209 ? 2.277 -7.249 -22.963 1.00 86.12 209 VAL A CA 1
ATOM 1698 C C . VAL A 1 209 ? 2.164 -8.762 -23.153 1.00 86.12 209 VAL A C 1
ATOM 1700 O O . VAL A 1 209 ? 1.192 -9.251 -23.739 1.00 86.12 209 VAL A O 1
ATOM 1703 N N . ILE A 1 210 ? 3.130 -9.522 -22.636 1.00 85.06 210 ILE A N 1
ATOM 1704 C CA . ILE A 1 210 ? 3.132 -10.982 -22.762 1.00 85.06 210 ILE A CA 1
ATOM 1705 C C . ILE A 1 210 ? 2.003 -11.612 -21.927 1.00 85.06 210 ILE A C 1
ATOM 1707 O O . ILE A 1 210 ? 1.327 -12.533 -22.393 1.00 85.06 210 ILE A O 1
ATOM 1711 N N . LEU A 1 211 ? 1.735 -11.095 -20.724 1.00 83.56 211 LEU A N 1
ATOM 1712 C CA . LEU A 1 211 ? 0.632 -11.558 -19.875 1.00 83.56 211 LEU A CA 1
ATOM 1713 C C . LEU A 1 211 ? -0.738 -11.336 -20.523 1.00 83.56 211 LEU A C 1
ATOM 1715 O O . LEU A 1 211 ? -1.607 -12.202 -20.426 1.00 83.56 211 LEU A O 1
ATOM 1719 N N . GLU A 1 212 ? -0.948 -10.219 -21.213 1.00 84.62 212 GLU A N 1
ATOM 1720 C CA . GLU A 1 212 ? -2.198 -9.969 -21.940 1.00 84.62 212 GLU A CA 1
ATOM 1721 C C . GLU A 1 212 ? -2.369 -10.929 -23.130 1.00 84.62 212 GLU A C 1
ATOM 1723 O O . GLU A 1 212 ? -3.468 -11.442 -23.381 1.00 84.62 212 GLU A O 1
ATOM 1728 N N . LYS A 1 213 ? -1.278 -11.288 -23.821 1.00 83.19 213 LYS A N 1
ATOM 1729 C CA . LYS A 1 213 ? -1.302 -12.366 -24.830 1.00 83.19 213 LYS A CA 1
ATOM 1730 C C . LYS A 1 213 ? -1.641 -13.720 -24.203 1.00 83.19 213 LYS A C 1
ATOM 1732 O O . LYS A 1 213 ? -2.409 -14.479 -24.794 1.00 83.19 213 LYS A O 1
ATOM 1737 N N . TYR A 1 214 ? -1.117 -14.013 -23.010 1.00 81.31 214 TYR A N 1
ATOM 1738 C CA . TYR A 1 214 ? -1.422 -15.247 -22.278 1.00 81.31 214 TYR A CA 1
ATOM 1739 C C . TYR A 1 214 ? -2.906 -15.331 -21.911 1.00 81.31 214 TYR A C 1
ATOM 1741 O O . TYR A 1 214 ? -3.582 -16.286 -22.293 1.00 81.31 214 TYR A O 1
ATOM 1749 N N . LYS A 1 215 ? -3.447 -14.299 -21.251 1.00 81.56 215 LYS A N 1
ATOM 1750 C CA . LYS A 1 215 ? -4.861 -14.245 -20.839 1.00 81.56 215 LYS A CA 1
ATOM 1751 C C . LYS A 1 215 ? -5.829 -14.317 -22.018 1.00 81.56 215 LYS A C 1
ATOM 1753 O O . LYS A 1 215 ? -6.898 -14.905 -21.898 1.00 81.56 215 LYS A O 1
ATOM 1758 N N . SER A 1 216 ? -5.462 -13.731 -23.156 1.00 84.06 216 SER A N 1
ATOM 1759 C CA . SER A 1 216 ? -6.275 -13.771 -24.378 1.00 84.06 216 SER A CA 1
ATOM 1760 C C . SER A 1 216 ? -6.156 -15.082 -25.167 1.00 84.06 216 SER A C 1
ATOM 1762 O O . SER A 1 216 ? -6.767 -15.201 -26.229 1.00 84.06 216 SER A O 1
ATOM 1764 N N . GLY A 1 217 ? -5.375 -16.059 -24.687 1.00 79.25 217 GLY A N 1
ATOM 1765 C CA . GLY A 1 217 ? -5.142 -17.340 -25.366 1.00 79.25 217 GLY A CA 1
ATOM 1766 C C . GLY A 1 217 ? -4.322 -17.221 -26.654 1.00 79.25 217 GLY A C 1
ATOM 1767 O O . GLY A 1 217 ? -4.261 -18.163 -27.440 1.00 79.25 217 GLY A O 1
ATOM 1768 N N . LYS A 1 218 ? -3.705 -16.059 -26.895 1.00 77.69 218 LYS A N 1
ATOM 1769 C CA . LYS A 1 218 ? -2.910 -15.758 -28.095 1.00 77.69 218 LYS A CA 1
ATOM 1770 C C . LYS A 1 218 ? -1.423 -16.040 -27.908 1.00 77.69 218 LYS A C 1
ATOM 1772 O O . LYS A 1 218 ? -0.664 -15.917 -28.866 1.00 77.69 218 LYS A O 1
ATOM 1777 N N . LEU A 1 219 ? -1.002 -16.393 -26.695 1.00 77.75 219 LEU A N 1
ATOM 1778 C CA . LEU A 1 219 ? 0.380 -16.743 -26.416 1.00 77.75 219 LEU A CA 1
ATOM 1779 C C . LEU A 1 219 ? 0.661 -18.181 -26.853 1.00 77.75 219 LEU A C 1
ATOM 1781 O O . LEU A 1 219 ? 0.105 -19.134 -26.312 1.00 77.75 219 LEU A O 1
ATOM 1785 N N . ASN A 1 220 ? 1.565 -18.333 -27.811 1.00 78.88 220 ASN A N 1
ATOM 1786 C CA . ASN A 1 220 ? 2.185 -19.603 -28.157 1.00 78.88 220 ASN A CA 1
ATOM 1787 C C . ASN A 1 220 ? 3.715 -19.496 -28.020 1.00 78.88 220 ASN A C 1
ATOM 1789 O O . ASN A 1 220 ? 4.266 -18.414 -27.816 1.00 78.88 220 ASN A O 1
ATOM 1793 N N . HIS A 1 221 ? 4.416 -20.626 -28.134 1.00 75.44 221 HIS A N 1
ATOM 1794 C CA . HIS A 1 221 ? 5.874 -20.669 -27.980 1.00 75.44 221 HIS A CA 1
ATOM 1795 C C . HIS A 1 221 ? 6.613 -19.748 -28.968 1.00 75.44 221 HIS A C 1
ATOM 1797 O O . HIS A 1 221 ? 7.618 -19.149 -28.602 1.00 75.44 221 HIS A O 1
ATOM 1803 N N . GLN A 1 222 ? 6.108 -19.596 -30.197 1.00 76.56 222 GLN A N 1
ATOM 1804 C CA . GLN A 1 222 ? 6.725 -18.742 -31.217 1.00 76.56 222 GLN A CA 1
ATOM 1805 C C . GLN A 1 222 ? 6.518 -17.255 -30.915 1.00 76.56 222 GLN A C 1
ATOM 1807 O O . GLN A 1 222 ? 7.449 -16.471 -31.065 1.00 76.56 222 GLN A O 1
ATOM 1812 N N . SER A 1 223 ? 5.328 -16.865 -30.447 1.00 79.81 223 SER A N 1
ATOM 1813 C CA . SER A 1 223 ? 5.046 -15.483 -30.057 1.00 79.81 223 SER A CA 1
ATOM 1814 C C . SER A 1 223 ? 5.815 -15.088 -28.800 1.00 79.81 223 SER A C 1
ATOM 1816 O O . SER A 1 223 ? 6.351 -13.990 -28.753 1.00 79.81 223 SER A O 1
ATOM 1818 N N . LEU A 1 224 ? 5.917 -15.992 -27.817 1.00 80.75 224 LEU A N 1
ATOM 1819 C CA . LEU A 1 224 ? 6.715 -15.765 -26.612 1.00 80.75 224 LEU A CA 1
ATOM 1820 C C . LEU A 1 224 ? 8.198 -15.608 -26.961 1.00 80.75 224 LEU A C 1
ATOM 1822 O O . LEU A 1 224 ? 8.833 -14.662 -26.516 1.00 80.75 224 LEU A O 1
ATOM 1826 N N . PHE A 1 225 ? 8.747 -16.506 -27.785 1.00 78.56 225 PHE A N 1
ATOM 1827 C CA . PHE A 1 225 ? 10.139 -16.404 -28.223 1.00 78.56 225 PHE A CA 1
ATOM 1828 C C . PHE A 1 225 ? 10.392 -15.122 -29.022 1.00 78.56 225 PHE A C 1
ATOM 1830 O O . PHE A 1 225 ? 11.400 -14.465 -28.799 1.00 78.56 225 PHE A O 1
ATOM 1837 N N . GLY A 1 226 ? 9.466 -14.733 -29.905 1.00 81.56 226 GLY A N 1
ATOM 1838 C CA . GLY A 1 226 ? 9.544 -13.467 -30.633 1.00 81.56 226 GLY A CA 1
ATOM 1839 C C . GLY A 1 226 ? 9.599 -12.260 -29.694 1.00 81.56 226 GLY A C 1
ATOM 1840 O O . GLY A 1 226 ? 10.506 -11.441 -29.822 1.00 81.56 226 GLY A O 1
ATOM 1841 N N . ASP A 1 227 ? 8.691 -12.200 -28.716 1.00 82.06 227 ASP A N 1
ATOM 1842 C CA . ASP A 1 227 ? 8.623 -11.111 -27.731 1.00 82.06 227 ASP A CA 1
ATOM 1843 C C . ASP A 1 227 ? 9.865 -11.047 -26.827 1.00 82.06 227 ASP A C 1
ATOM 1845 O O . ASP A 1 227 ? 10.292 -9.959 -26.457 1.00 82.06 227 ASP A O 1
ATOM 1849 N N . LEU A 1 228 ? 10.465 -12.191 -26.483 1.00 84.69 228 LEU A N 1
ATOM 1850 C CA . LEU A 1 228 ? 11.680 -12.242 -25.662 1.00 84.69 228 LEU A CA 1
ATOM 1851 C C . LEU A 1 228 ? 12.956 -11.973 -26.474 1.00 84.69 228 LEU A C 1
ATOM 1853 O O . LEU A 1 228 ? 13.889 -11.367 -25.966 1.00 84.69 228 LEU A O 1
ATOM 1857 N N . SER A 1 229 ? 13.008 -12.382 -27.745 1.00 82.75 2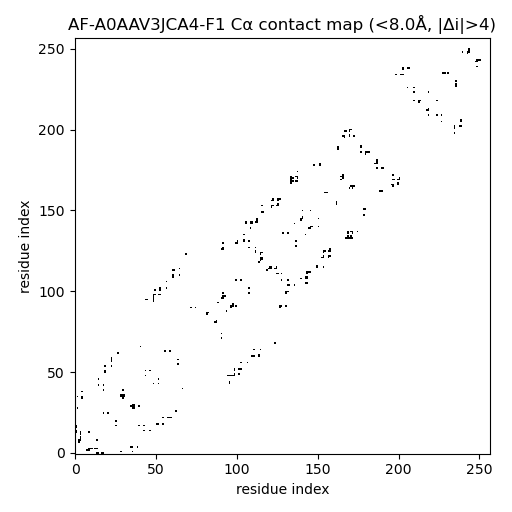29 SER A N 1
ATOM 1858 C CA . SER A 1 229 ? 14.212 -12.269 -28.590 1.00 82.75 229 SER A CA 1
ATOM 1859 C C . SER A 1 229 ? 14.644 -10.835 -28.911 1.00 82.75 229 SER A C 1
ATOM 1861 O O . SER A 1 229 ? 15.780 -10.617 -29.327 1.00 82.75 229 SER A O 1
ATOM 1863 N N . ILE A 1 230 ? 13.741 -9.869 -28.736 1.00 85.88 230 ILE A N 1
ATOM 1864 C CA . ILE A 1 230 ? 14.003 -8.436 -28.926 1.00 85.88 230 ILE A CA 1
ATOM 1865 C C . ILE A 1 230 ? 14.514 -7.750 -27.651 1.00 85.88 230 ILE A C 1
ATOM 1867 O O . ILE A 1 230 ? 14.887 -6.580 -27.706 1.00 85.88 230 ILE A O 1
ATOM 1871 N N . LEU A 1 231 ? 14.503 -8.450 -26.514 1.00 86.56 231 LEU A N 1
ATOM 1872 C CA . LEU A 1 231 ? 14.915 -7.931 -25.214 1.00 86.56 231 LEU A CA 1
ATOM 1873 C C . LEU A 1 231 ? 16.348 -8.354 -24.895 1.00 86.56 231 LEU A C 1
ATOM 1875 O O . LEU A 1 231 ? 16.847 -9.368 -25.388 1.00 86.56 231 LEU A O 1
ATOM 1879 N N . GLU A 1 232 ? 17.002 -7.600 -24.016 1.00 86.50 232 GLU A N 1
ATOM 1880 C CA . GLU A 1 232 ? 18.306 -7.996 -23.491 1.00 86.50 232 GLU A CA 1
ATOM 1881 C C . GLU A 1 232 ? 18.211 -9.343 -22.742 1.00 86.50 232 GLU A C 1
ATOM 1883 O O . GLU A 1 232 ? 17.175 -9.638 -22.122 1.00 86.50 232 GLU A O 1
ATOM 1888 N N . PRO A 1 233 ? 19.265 -10.183 -22.776 1.00 83.88 233 PRO A N 1
ATOM 1889 C CA . PRO A 1 233 ? 19.253 -11.505 -22.148 1.00 83.88 233 PRO A CA 1
ATOM 1890 C C . PRO A 1 233 ? 18.859 -11.470 -20.671 1.00 83.88 233 PRO A C 1
ATOM 1892 O O . PRO A 1 233 ? 18.110 -12.321 -20.194 1.00 83.88 233 PRO A O 1
ATOM 1895 N N . GLU A 1 234 ? 19.324 -10.467 -19.938 1.00 82.31 234 GLU A N 1
ATOM 1896 C CA . GLU A 1 234 ? 19.072 -10.345 -18.512 1.00 82.31 234 GLU A CA 1
ATOM 1897 C C . GLU A 1 234 ? 17.625 -9.923 -18.215 1.00 82.31 234 GLU A C 1
ATOM 1899 O O . GLU A 1 234 ? 17.036 -10.413 -17.253 1.00 82.31 234 GLU A O 1
ATOM 1904 N N . ILE A 1 235 ? 17.027 -9.073 -19.059 1.00 85.31 235 ILE A N 1
ATOM 1905 C CA . ILE A 1 235 ? 15.596 -8.723 -18.995 1.00 85.31 235 ILE A CA 1
ATOM 1906 C C . ILE A 1 235 ? 14.752 -9.963 -19.294 1.00 85.31 235 ILE A C 1
ATOM 1908 O O . ILE A 1 235 ? 13.794 -10.260 -18.581 1.00 85.31 235 ILE A O 1
ATOM 1912 N N . THR A 1 236 ? 15.144 -10.726 -20.315 1.00 85.62 236 THR A N 1
ATOM 1913 C CA . THR A 1 236 ? 14.488 -11.983 -20.690 1.00 85.62 236 THR A CA 1
ATOM 1914 C C . THR A 1 236 ? 14.472 -12.971 -19.528 1.00 85.62 236 THR A C 1
ATOM 1916 O O . THR A 1 236 ? 13.420 -13.523 -19.204 1.00 85.62 236 THR A O 1
ATOM 1919 N N . MET A 1 237 ? 15.616 -13.174 -18.871 1.00 84.75 237 MET A N 1
ATOM 1920 C CA . MET A 1 237 ? 15.727 -14.072 -17.719 1.00 84.75 237 MET A CA 1
ATOM 1921 C C . MET A 1 237 ? 14.832 -13.640 -16.555 1.00 84.75 237 MET A C 1
ATOM 1923 O O . MET A 1 237 ? 14.199 -14.487 -15.927 1.00 84.75 237 MET A O 1
ATOM 1927 N N . GLU A 1 238 ? 14.737 -12.338 -16.290 1.00 84.81 238 GLU A N 1
ATOM 1928 C CA . GLU A 1 238 ? 13.887 -11.815 -15.221 1.00 84.81 238 GLU A CA 1
ATOM 1929 C C . GLU A 1 238 ? 12.393 -12.013 -15.521 1.00 84.81 238 GLU A C 1
ATOM 1931 O O . GLU A 1 238 ? 11.651 -12.493 -14.666 1.00 84.81 238 GLU A O 1
ATOM 1936 N N . ILE A 1 239 ? 11.956 -11.749 -16.757 1.00 85.69 239 ILE A N 1
ATOM 1937 C CA . ILE A 1 239 ? 10.570 -11.992 -17.193 1.00 85.69 239 ILE A CA 1
ATOM 1938 C C . ILE A 1 239 ? 10.210 -13.479 -17.080 1.00 85.69 239 ILE A C 1
ATOM 1940 O O . ILE A 1 239 ? 9.130 -13.825 -16.595 1.00 85.69 239 ILE A O 1
ATOM 1944 N N . LEU A 1 240 ? 11.113 -14.369 -17.503 1.00 84.62 240 LEU A N 1
ATOM 1945 C CA . LEU A 1 240 ? 10.913 -15.815 -17.383 1.00 84.62 240 LEU A CA 1
ATOM 1946 C C . LEU A 1 240 ? 10.779 -16.246 -15.917 1.00 84.62 240 LEU A C 1
ATOM 1948 O O . LEU A 1 240 ? 9.875 -17.021 -15.606 1.00 84.62 240 LEU A O 1
ATOM 1952 N N . GLY A 1 241 ? 11.610 -15.701 -15.023 1.00 83.25 241 GLY A N 1
ATOM 1953 C CA . GLY A 1 241 ? 11.499 -15.922 -13.579 1.00 83.25 241 GLY A CA 1
ATOM 1954 C C . GLY A 1 241 ? 10.144 -15.476 -13.021 1.00 83.25 241 GLY A C 1
ATOM 1955 O O . GLY A 1 241 ? 9.467 -16.258 -12.356 1.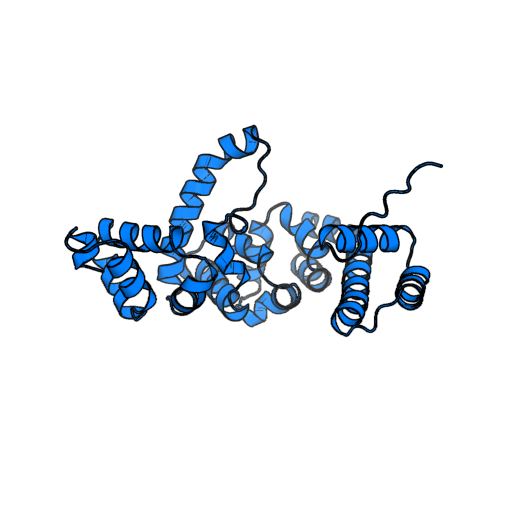00 83.25 241 GLY A O 1
ATOM 1956 N N . ILE A 1 242 ? 9.679 -14.273 -13.383 1.00 83.25 242 ILE A N 1
ATOM 1957 C CA . ILE A 1 242 ? 8.357 -13.753 -12.983 1.00 83.25 242 ILE A CA 1
ATOM 1958 C C . ILE A 1 242 ? 7.226 -14.690 -13.439 1.00 83.25 242 ILE A C 1
ATOM 1960 O O . ILE A 1 242 ? 6.241 -14.892 -12.725 1.00 83.25 242 ILE A O 1
ATOM 1964 N N . PHE A 1 243 ? 7.320 -15.259 -14.642 1.00 83.50 243 PHE A N 1
ATOM 1965 C CA . PHE A 1 243 ? 6.295 -16.172 -15.158 1.00 83.50 243 PHE A CA 1
ATOM 1966 C C . PHE A 1 243 ? 6.344 -17.556 -14.521 1.00 83.50 243 PHE A C 1
ATOM 1968 O O . PHE A 1 243 ? 5.291 -18.179 -14.362 1.00 83.50 243 PHE A O 1
ATOM 1975 N N . GLU A 1 244 ? 7.525 -18.026 -14.135 1.00 82.88 244 GLU A N 1
ATOM 1976 C CA . GLU A 1 244 ? 7.682 -19.243 -13.343 1.00 82.88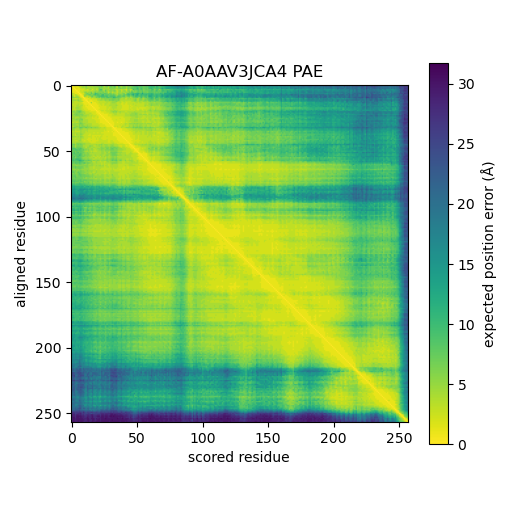 244 GLU A CA 1
ATOM 1977 C C . GLU A 1 244 ? 7.048 -19.076 -11.954 1.00 82.88 244 GLU A C 1
ATOM 1979 O O . GLU A 1 244 ? 6.230 -19.903 -11.551 1.00 82.88 244 GLU A O 1
ATOM 1984 N N . GLU A 1 245 ? 7.322 -17.964 -11.263 1.00 79.69 245 GLU A N 1
ATOM 1985 C CA . GLU A 1 245 ? 6.730 -17.644 -9.952 1.00 79.69 245 GLU A CA 1
ATOM 1986 C C . GLU A 1 245 ? 5.202 -17.551 -10.002 1.00 79.69 245 GLU A C 1
ATOM 1988 O O . GLU A 1 245 ? 4.505 -17.994 -9.088 1.00 79.69 245 GLU A O 1
ATOM 1993 N N . LYS A 1 246 ? 4.659 -17.015 -11.100 1.00 76.19 246 LYS A N 1
ATOM 1994 C CA . LYS A 1 246 ? 3.210 -16.912 -11.325 1.00 76.19 246 LYS A CA 1
ATOM 1995 C C . LYS A 1 246 ? 2.570 -18.212 -11.824 1.00 76.19 246 LYS A C 1
ATOM 1997 O O . LYS A 1 246 ? 1.368 -18.220 -12.087 1.00 76.19 246 LYS A O 1
ATOM 2002 N N . GLY A 1 247 ? 3.340 -19.294 -11.975 1.00 72.69 247 GLY A N 1
ATOM 2003 C CA . GLY A 1 247 ? 2.852 -20.594 -12.448 1.00 72.69 247 GLY A CA 1
ATOM 2004 C C . GLY A 1 247 ? 2.374 -20.591 -13.904 1.00 72.69 247 GLY A C 1
ATOM 2005 O O . GLY A 1 247 ? 1.590 -21.451 -14.298 1.00 72.69 247 GLY A O 1
ATOM 2006 N N . ILE A 1 248 ? 2.813 -19.611 -14.696 1.00 74.50 248 ILE A N 1
ATOM 2007 C CA . ILE A 1 248 ? 2.476 -19.464 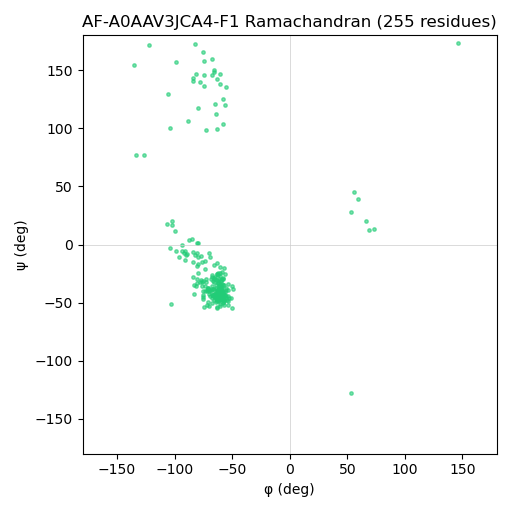-16.121 1.00 74.50 248 ILE A CA 1
ATOM 2008 C C . ILE A 1 248 ? 3.374 -20.369 -16.965 1.00 74.50 248 ILE A C 1
ATOM 2010 O O . ILE A 1 248 ? 2.933 -20.939 -17.962 1.00 74.50 248 ILE A O 1
ATOM 2014 N N . LEU A 1 249 ? 4.630 -20.525 -16.543 1.00 70.44 249 LEU A N 1
ATOM 2015 C CA . LEU A 1 249 ? 5.573 -21.484 -17.102 1.00 70.44 249 LEU A CA 1
ATOM 2016 C C . LEU A 1 249 ? 5.743 -22.651 -16.127 1.00 70.44 249 LEU A C 1
ATOM 2018 O O . LEU A 1 249 ? 6.004 -22.455 -14.943 1.00 70.44 249 LEU A O 1
ATOM 2022 N N . GLY A 1 250 ? 5.608 -23.878 -16.628 1.00 58.38 250 GLY A N 1
ATOM 2023 C CA . GLY A 1 250 ? 5.983 -25.075 -15.880 1.00 58.38 250 GLY A CA 1
ATOM 2024 C C . GLY A 1 250 ? 7.475 -25.361 -16.036 1.00 58.38 250 GLY A C 1
ATOM 2025 O O . GLY A 1 250 ? 8.024 -25.213 -17.129 1.00 58.38 250 GLY A O 1
ATOM 2026 N N . ARG A 1 251 ? 8.135 -25.839 -14.975 1.00 54.12 251 ARG A N 1
ATOM 2027 C CA . ARG A 1 251 ? 9.473 -26.430 -15.107 1.00 54.12 251 ARG A CA 1
ATOM 2028 C C . ARG A 1 251 ? 9.376 -27.680 -15.974 1.00 54.12 251 ARG A C 1
ATOM 2030 O O . ARG A 1 251 ? 8.814 -28.687 -15.550 1.00 54.12 251 ARG A O 1
ATOM 2037 N N . SER A 1 252 ? 9.949 -27.653 -17.175 1.00 45.19 252 SER A N 1
ATOM 2038 C CA . SER A 1 252 ? 10.243 -28.896 -17.881 1.00 45.19 252 SER A CA 1
ATOM 2039 C C . SER A 1 252 ? 11.431 -29.553 -17.179 1.00 45.19 252 SER A C 1
ATOM 2041 O O . SER A 1 252 ? 12.579 -29.164 -17.407 1.00 45.19 252 SER A O 1
ATOM 2043 N N . GLU A 1 253 ? 11.180 -30.530 -16.309 1.00 37.94 253 GLU A N 1
ATOM 2044 C CA . GLU A 1 253 ? 12.230 -31.452 -15.882 1.00 37.94 253 GLU A CA 1
ATOM 2045 C C . GLU A 1 253 ? 12.785 -32.135 -17.139 1.00 37.94 253 GLU A C 1
ATOM 2047 O O . GLU A 1 253 ? 12.152 -33.017 -17.726 1.00 37.94 253 GLU A O 1
ATOM 2052 N N . LYS A 1 254 ? 13.972 -31.715 -17.592 1.00 38.06 254 LYS A N 1
ATOM 2053 C CA . LYS A 1 254 ? 14.758 -32.525 -18.520 1.00 38.06 254 LYS A CA 1
ATOM 2054 C C . LYS A 1 254 ? 15.115 -33.803 -17.771 1.00 38.06 254 LYS A C 1
ATOM 2056 O O . LYS A 1 254 ? 16.052 -33.809 -16.978 1.00 38.06 254 LYS A O 1
ATOM 2061 N N . LYS A 1 255 ? 14.366 -34.879 -18.017 1.00 30.27 255 LYS A N 1
ATOM 2062 C CA . LYS A 1 255 ? 14.833 -36.225 -17.688 1.00 30.27 255 LYS A CA 1
ATOM 2063 C C . LYS A 1 255 ? 16.173 -36.421 -18.405 1.00 30.27 255 LYS A C 1
ATOM 2065 O O . LYS A 1 255 ? 16.201 -36.279 -19.630 1.00 30.27 255 LYS A O 1
ATOM 2070 N N . PRO A 1 256 ? 17.271 -36.685 -17.681 1.00 38.03 256 PRO A N 1
ATOM 2071 C CA . PRO A 1 256 ? 18.511 -37.076 -18.320 1.00 38.03 256 PRO A CA 1
ATOM 2072 C C . PRO A 1 256 ? 18.259 -38.433 -18.984 1.00 38.03 256 PRO A C 1
ATOM 2074 O O . PRO A 1 256 ? 17.830 -39.380 -18.321 1.00 38.03 256 PRO A O 1
ATOM 2077 N N . HIS A 1 257 ? 18.445 -38.482 -20.300 1.00 37.38 257 HIS A N 1
ATOM 2078 C CA . HIS A 1 257 ? 18.611 -39.723 -21.046 1.00 37.38 257 HIS A CA 1
ATOM 2079 C C . HIS A 1 257 ? 20.099 -39.992 -21.214 1.00 37.38 257 HIS A C 1
ATOM 2081 O O . HIS A 1 257 ? 20.831 -39.011 -21.484 1.00 37.38 257 HIS A O 1
#

Radius of gyration: 22.29 Å; Cα contacts (8 Å, |Δi|>4): 206; chains: 1; bounding box: 48×60×58 Å

Nearest PDB structures (foldseek):
  3zjy-assembly3_G  TM=2.688E-01  e=4.997E+00  Homo sapiens
  3kbt-assembly1_A  TM=1.548E-01  e=8.065E+00  Homo sapiens

pLDDT: mean 85.1, std 9.75, range [30.27, 97.19]

Organism: NCBI:txid1049767

Solvent-accessible surface area (backbone atoms only — not comparable to full-atom values): 14413 Å² total; per-residue (Å²): 79,70,51,33,79,71,69,74,47,58,66,71,60,28,48,53,42,55,70,70,47,54,48,71,57,52,57,57,47,33,70,74,38,71,70,42,39,51,54,53,50,53,44,55,65,71,46,58,43,81,75,46,39,68,55,59,72,59,45,54,56,74,56,52,48,60,58,49,53,53,54,49,49,55,50,59,74,46,40,68,63,31,54,75,71,71,50,78,76,50,79,60,70,36,78,77,38,46,34,59,66,73,50,54,63,63,59,52,26,49,37,37,36,40,25,51,72,72,68,68,36,32,58,66,34,34,64,56,60,79,57,41,54,50,72,51,58,50,43,35,50,71,62,30,66,50,54,72,66,62,47,51,49,28,46,60,42,41,54,77,47,52,67,49,45,28,54,79,24,38,78,31,35,70,56,54,46,60,73,32,61,89,38,68,68,64,28,54,55,54,66,73,39,53,69,60,24,52,51,41,42,52,42,53,56,53,44,49,58,54,49,54,30,46,78,69,70,66,55,44,75,67,56,51,49,56,66,40,71,79,46,57,72,70,52,38,54,50,47,52,50,56,33,41,77,69,65,75,45,78,86,77,78,77,75,86,125

Foldseek 3Di:
DVCVLVVNDDPVVLLVCLLPDQQVVLVVQPVVDDSSLVSNLVSLQPDQLVSCLVVLLRHDLVSVCVSVVVVVVVVVVCVVVCVVVVNPQASCNPRSNVNLLVHDLLSLLCNLLCCVPPVVHLLVSLSSLVSHDLVCNLCSCVSNVHDLVSVVSNLVSCPVCVLVSCLVRVSNLVVSLVSCVVPCVSNVSSVVCVVSSVLSVVLVVLLVVQVVCLVVVNDDPVVLCVSLVVDDPVSSVVSVVVCVVVVVDDDPPPDDD

Secondary structure (DSSP, 8-state):
-HHHHTT-S-HHHHHHHHHTS-HHHHHHHHTT-HHHHHHHHHHHHHS-HHHHHHHHHTS-HHHHHHHHHHHHHHHHHTHHHHHHTT----GGGSTTTGGGGGS-HHHHHHHHHHIIIII--HHHHHGGGGGS-HHHHHTHHHHTT--HHHHHHHHHTTTTHHHHHHHH-GGGHHHHHHHTTT-HHHHHHHHTTHHHHHHHHHHHHHHHHHHHHHHTT---HHHHHHHHHTS-HHHHHHHHHHHHHTTSS--------